Protein AF-A0AAD5U8E4-F1 (afdb_monomer_lite)

Secondary structure (DSSP, 8-state):
-----HHHHHHHHHHHHHHHHHHHHHHHHHT----HHHH-SHHHHHHHHHHHHHHHHHHHHHHHHHHHHHHHHHHHHHHTTT-----------SGGGGT-S-HHHHHHHHHHHHHHHHH-HHHHHHHHHHHHHHHHHHHHHHHHHHHH-TT---SGGGTTTS-TTSHHHHHIIIIII--S-EEEEEEE-TT--EEE---SSTHHHHS-SS-GGGS-GGGPPPPPPPHHHHHH-S-GGG-TTTTSPPBHHHHHHH-TTS-EEEEE-SS-HHHHHHHT----

Radius of gyration: 25.22 Å; chains: 1; bounding box: 65×41×65 Å

Foldseek 3Di:
DDDDDPVNVVVVVVVVVVVLVCVQVVCVVPVDPPPCVVLDDPLQVQLVVLQVQLVCQLVVVVVQLVVVQVVVQVVVCVVVVNDHDDRDDDQGDDDCSVPAVCSNLVSVLSNLVSVCSNRPDSSVVVSVVSCVPSVVVSVVSLVCQVVVDVPHPPPQQQVLQAPGQAPVSVCCSCPPVVDQEHEFEWDAACQGFIWTDDDQACCPFQVDGHGRPVHDQVGDGWGDDDPSNVVVDVPPPVDPCSGHTDTPVVVCVVCVPGHYDYHYDDDDPSNCVVVVPDDD

InterPro domains:
  IPR001104 3-oxo-5-alpha-steroid 4-dehydrogenase, C-terminal [PF02544] (7-156)
  IPR017946 PLC-like phosphodiesterase, TIM beta/alpha-barrel domain superfamily [G3DSA:3.20.20.190] (154-276)
  IPR017946 PLC-like phosphodiesterase, TIM beta/alpha-barrel domain superfamily [SSF51695] (156-265)
  IPR030395 Glycerophosphodiester phosphodiesterase domain [PF03009] (159-269)
  IPR030395 Glycerophosphodiester phosphodiesterase domain [PS51704] (140-280)
  IPR052271 Glycerophosphoryl Diester Phosphodiesterase-Related [PTHR42758] (129-272)

pLDDT: mean 84.11, std 13.31, range [29.83, 98.56]

Sequence (280 aa):
MAKLSVLEVILTASTFNALNAFSHGYYFATMFDGNVEKNFGLRTWFGIFLFLAGFSINLLHDYSLMYQRRKYEDIMKKKKGGKDVEKVYIIPKNYLFEYITCPNYFGEIIEWLGWAILIGEPGLSFFLFSVANLLPRAIRTHNWYKEKFDDYPVNRCGSLERIENTLTAFKYSADTLKVHLLELDVQLTKDNQVVIFHDRNLLRLCGVNKTISDFNFEDLPRLLIPEKLKKTVSDFSEDPDHNRIPLLEELFKLYPLYPMQIDVKLGQEELVLQTGIYED

Structure (mmCIF, N/CA/C/O backbone):
data_AF-A0AAD5U8E4-F1
#
_entry.id   AF-A0AAD5U8E4-F1
#
loop_
_atom_site.group_PDB
_atom_site.id
_atom_site.type_symbol
_atom_site.label_atom_id
_atom_site.label_alt_id
_atom_site.label_comp_id
_atom_site.label_asym_id
_atom_site.label_entity_id
_atom_site.label_seq_id
_atom_site.pdbx_PDB_ins_code
_atom_site.Cartn_x
_atom_site.Cartn_y
_atom_site.Cartn_z
_atom_site.occupancy
_atom_site.B_iso_or_equiv
_atom_site.auth_seq_id
_atom_site.auth_comp_id
_atom_site.auth_asym_id
_atom_site.auth_atom_id
_atom_site.pdbx_PDB_model_num
ATOM 1 N N . MET A 1 1 ? 14.532 -24.545 5.716 1.00 42.69 1 MET A N 1
ATOM 2 C CA . MET A 1 1 ? 15.418 -23.667 4.916 1.00 42.69 1 MET A CA 1
ATOM 3 C C . MET A 1 1 ? 16.529 -23.174 5.831 1.00 42.69 1 MET A C 1
ATOM 5 O O . MET A 1 1 ? 16.207 -22.682 6.907 1.00 42.69 1 MET A O 1
ATOM 9 N N . ALA A 1 2 ? 17.800 -23.367 5.471 1.00 49.81 2 ALA A N 1
ATOM 10 C CA . ALA A 1 2 ? 18.919 -22.854 6.262 1.00 49.81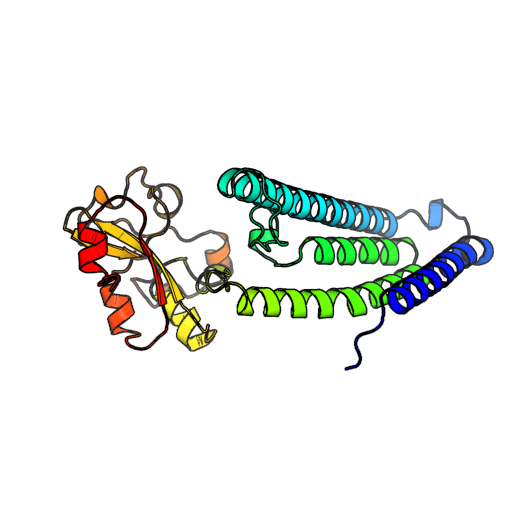 2 ALA A CA 1
ATOM 11 C C . ALA A 1 2 ? 18.861 -21.317 6.307 1.00 49.81 2 ALA A C 1
ATOM 13 O O . ALA A 1 2 ? 18.606 -20.682 5.283 1.00 49.81 2 ALA A O 1
ATOM 14 N N . LYS A 1 3 ? 19.046 -20.716 7.487 1.00 66.69 3 LYS A N 1
ATOM 15 C CA . LYS A 1 3 ? 19.190 -19.260 7.600 1.00 66.69 3 LYS A CA 1
ATOM 16 C C . LYS A 1 3 ? 20.564 -18.888 7.047 1.00 66.69 3 LYS A C 1
ATOM 18 O O . LYS A 1 3 ? 21.564 -19.287 7.633 1.00 66.69 3 LYS A O 1
ATOM 23 N N . LEU A 1 4 ? 20.590 -18.140 5.944 1.00 77.44 4 LEU A N 1
ATOM 24 C CA . LEU A 1 4 ? 21.813 -17.506 5.453 1.00 77.44 4 LEU A CA 1
ATOM 25 C C . LEU A 1 4 ? 22.367 -16.581 6.543 1.00 77.44 4 LEU A C 1
ATOM 27 O O . LEU A 1 4 ? 21.623 -15.837 7.191 1.00 77.44 4 LEU A O 1
ATOM 31 N N . SER A 1 5 ? 23.674 -16.639 6.745 1.00 90.75 5 SER A N 1
ATOM 32 C CA . SER A 1 5 ? 24.415 -15.706 7.579 1.00 90.75 5 SER A CA 1
ATOM 33 C C . SER A 1 5 ? 24.369 -14.293 6.988 1.00 90.75 5 SER A C 1
ATOM 35 O O . SER A 1 5 ? 24.210 -14.092 5.783 1.00 90.75 5 SER A O 1
ATOM 37 N N . VAL A 1 6 ? 24.553 -13.283 7.843 1.00 91.25 6 VAL A N 1
ATOM 38 C CA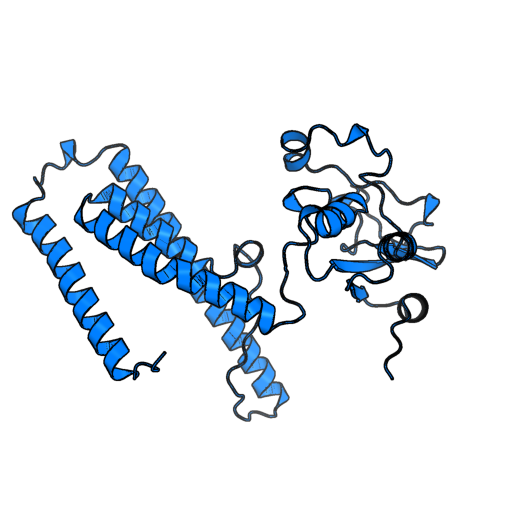 . VAL A 1 6 ? 24.619 -11.873 7.416 1.00 91.25 6 VAL A CA 1
ATOM 39 C C . VAL A 1 6 ? 25.709 -11.664 6.359 1.00 91.25 6 VAL A C 1
ATOM 41 O O . VAL A 1 6 ? 25.507 -10.913 5.410 1.00 91.25 6 VAL A O 1
ATOM 44 N N . LEU A 1 7 ? 26.839 -12.364 6.491 1.00 92.00 7 LEU A N 1
ATOM 45 C CA . LEU A 1 7 ? 27.946 -12.281 5.544 1.00 92.00 7 LEU A CA 1
ATOM 46 C C . LEU A 1 7 ? 27.555 -12.803 4.156 1.00 92.00 7 LEU A C 1
ATOM 48 O O . LEU A 1 7 ? 27.857 -12.154 3.159 1.00 92.00 7 LEU A O 1
ATOM 52 N N . GLU A 1 8 ? 26.848 -13.931 4.081 1.00 91.94 8 GLU A N 1
ATOM 53 C CA . GLU A 1 8 ? 26.371 -14.479 2.805 1.00 91.94 8 GLU A CA 1
ATOM 54 C C . GLU A 1 8 ? 25.389 -13.525 2.117 1.00 91.94 8 GLU A C 1
ATOM 56 O O . GLU A 1 8 ? 25.465 -13.330 0.903 1.00 91.94 8 GLU A O 1
ATOM 61 N N . VAL A 1 9 ? 24.510 -12.867 2.882 1.00 89.62 9 VAL A N 1
ATOM 62 C CA . VAL A 1 9 ? 23.595 -11.846 2.344 1.00 89.62 9 VAL A CA 1
ATOM 63 C C . VAL A 1 9 ? 24.370 -10.650 1.783 1.00 89.62 9 VAL A C 1
ATOM 65 O O . VAL A 1 9 ? 24.074 -10.188 0.684 1.00 89.62 9 VAL A O 1
ATOM 68 N N . ILE A 1 10 ? 25.387 -10.163 2.500 1.00 93.12 10 ILE A N 1
ATOM 69 C CA . ILE A 1 10 ? 26.220 -9.041 2.038 1.00 93.12 10 ILE A CA 1
ATOM 70 C C . ILE A 1 10 ? 26.983 -9.412 0.764 1.00 93.12 10 ILE A C 1
ATOM 72 O O . ILE A 1 10 ? 26.991 -8.632 -0.190 1.00 93.12 10 ILE A O 1
ATOM 76 N N . LEU A 1 11 ? 27.613 -10.590 0.733 1.00 95.25 11 LEU A N 1
ATOM 77 C CA . LEU A 1 11 ? 28.390 -11.047 -0.419 1.00 95.25 11 LEU A CA 1
ATOM 78 C C . LEU A 1 11 ? 27.501 -11.207 -1.651 1.00 95.25 11 LEU A C 1
ATOM 80 O O . LEU A 1 11 ? 27.804 -10.637 -2.695 1.00 95.25 11 LEU A O 1
ATOM 84 N N . THR A 1 12 ? 26.372 -11.903 -1.519 1.00 93.06 12 THR A N 1
ATOM 85 C CA . THR A 1 12 ? 25.437 -12.110 -2.635 1.00 93.06 12 THR A CA 1
ATOM 86 C C . THR A 1 12 ? 24.871 -10.793 -3.168 1.00 93.06 12 THR A C 1
ATOM 88 O O . THR A 1 12 ? 24.871 -10.589 -4.381 1.00 93.06 12 THR A O 1
ATOM 91 N N . ALA A 1 13 ? 24.473 -9.863 -2.292 1.00 90.88 13 ALA A N 1
ATOM 92 C CA . ALA A 1 13 ? 24.008 -8.537 -2.703 1.00 90.88 13 ALA A CA 1
ATOM 93 C C . ALA A 1 13 ? 25.110 -7.716 -3.396 1.00 90.88 13 ALA A C 1
ATOM 95 O O . ALA A 1 13 ? 24.854 -7.063 -4.407 1.00 90.88 13 ALA A O 1
ATOM 96 N N . SER A 1 14 ? 26.345 -7.766 -2.889 1.00 95.31 14 SER A N 1
ATOM 97 C CA . SER A 1 14 ? 27.479 -7.035 -3.472 1.00 95.31 14 SER A CA 1
ATOM 98 C C . SER A 1 14 ? 27.844 -7.576 -4.853 1.00 95.31 14 SER A C 1
ATOM 100 O O . SER A 1 14 ? 28.020 -6.802 -5.792 1.00 95.31 14 SER A O 1
ATOM 102 N N . THR A 1 15 ? 27.896 -8.903 -5.004 1.00 95.69 15 THR A N 1
ATOM 103 C CA . THR A 1 15 ? 28.132 -9.560 -6.295 1.00 95.69 15 THR A CA 1
ATOM 104 C C . THR A 1 15 ? 27.021 -9.239 -7.286 1.00 95.69 15 THR A C 1
ATOM 106 O O . THR A 1 15 ? 27.314 -8.870 -8.422 1.00 95.69 15 THR A O 1
ATOM 109 N N . PHE A 1 16 ? 25.756 -9.323 -6.860 1.00 94.38 16 PHE A N 1
ATOM 110 C CA . PHE A 1 16 ? 24.619 -8.959 -7.701 1.00 94.38 16 PHE A CA 1
ATOM 111 C C . PHE A 1 16 ? 24.733 -7.513 -8.202 1.00 94.38 16 PHE A C 1
ATOM 113 O O . PHE A 1 16 ? 24.655 -7.277 -9.406 1.00 94.38 16 PHE A O 1
ATOM 120 N N . ASN A 1 17 ? 24.990 -6.557 -7.305 1.00 94.88 17 ASN A N 1
ATOM 121 C CA . ASN A 1 17 ? 25.120 -5.147 -7.671 1.00 94.88 17 ASN A CA 1
ATOM 122 C C . ASN A 1 17 ? 26.296 -4.893 -8.618 1.00 94.88 17 ASN A C 1
ATOM 124 O O . ASN A 1 17 ? 26.144 -4.133 -9.570 1.00 94.88 17 ASN A O 1
ATOM 128 N N . ALA A 1 18 ? 27.442 -5.546 -8.405 1.00 96.69 18 ALA A N 1
ATOM 129 C CA . ALA A 1 18 ? 28.595 -5.419 -9.293 1.00 96.69 18 ALA A CA 1
ATOM 130 C C . ALA A 1 18 ? 28.282 -5.918 -10.713 1.00 96.69 18 ALA A C 1
ATOM 132 O O . ALA A 1 18 ? 28.580 -5.227 -11.687 1.00 96.69 18 ALA A O 1
ATOM 133 N N . LEU A 1 19 ? 27.633 -7.081 -10.836 1.00 95.31 19 LEU A N 1
ATOM 134 C CA . LEU A 1 19 ? 27.230 -7.641 -12.129 1.00 95.31 19 LEU A CA 1
ATOM 135 C C . LEU A 1 19 ? 26.151 -6.792 -12.808 1.00 95.31 19 LEU A C 1
ATOM 137 O O . LEU A 1 19 ? 26.250 -6.515 -14.003 1.00 95.31 19 LEU A O 1
ATOM 141 N N . ASN A 1 20 ? 25.150 -6.339 -12.051 1.00 94.38 20 ASN A N 1
ATOM 142 C CA . ASN A 1 20 ? 24.077 -5.496 -12.569 1.00 94.38 20 ASN A CA 1
ATOM 143 C C . ASN A 1 20 ? 24.624 -4.149 -13.067 1.00 94.38 20 ASN A C 1
ATOM 145 O O . ASN A 1 20 ? 24.333 -3.741 -14.192 1.00 94.38 20 ASN A O 1
ATOM 149 N N . ALA A 1 21 ? 25.474 -3.490 -12.275 1.00 94.62 21 ALA A N 1
ATOM 150 C CA . ALA A 1 21 ? 26.116 -2.235 -12.654 1.00 94.62 21 ALA A CA 1
ATOM 151 C C . ALA A 1 21 ? 27.033 -2.408 -13.872 1.00 94.62 21 ALA A C 1
ATOM 153 O O . ALA A 1 21 ? 26.984 -1.590 -14.790 1.00 94.62 21 ALA A O 1
ATOM 154 N N . PHE A 1 22 ? 27.817 -3.491 -13.921 1.00 94.88 22 PHE A N 1
ATOM 155 C CA . PHE A 1 22 ? 28.641 -3.813 -15.085 1.00 94.88 22 PHE A CA 1
ATOM 156 C C . PHE A 1 22 ? 27.788 -4.016 -16.341 1.00 94.88 22 PHE A C 1
ATOM 158 O O . PHE A 1 22 ? 28.101 -3.438 -17.375 1.00 94.88 22 PHE A O 1
ATOM 165 N N . SER A 1 23 ? 26.684 -4.766 -16.254 1.00 92.94 23 SER A N 1
ATOM 166 C CA . SER A 1 23 ? 25.774 -4.986 -17.387 1.00 92.94 23 SER A CA 1
ATOM 167 C C . SER A 1 23 ? 25.207 -3.674 -17.932 1.00 92.94 23 SER A C 1
ATOM 169 O O . SER A 1 23 ? 25.158 -3.481 -19.147 1.00 92.94 23 SER A O 1
ATOM 171 N N . HIS A 1 24 ? 24.794 -2.763 -17.048 1.00 92.75 24 HIS A N 1
ATOM 172 C CA . HIS A 1 24 ? 24.286 -1.451 -17.445 1.00 92.75 24 HIS A CA 1
ATOM 173 C C . HIS A 1 24 ? 25.390 -0.584 -18.056 1.00 92.75 24 HIS A C 1
ATOM 175 O O . HIS A 1 24 ? 25.214 -0.039 -19.144 1.00 92.75 24 HIS A O 1
ATOM 181 N N . GLY A 1 25 ? 26.546 -0.490 -17.395 1.00 92.56 25 GLY A N 1
ATOM 182 C CA . GLY A 1 25 ? 27.684 0.289 -17.881 1.00 92.56 25 GLY A CA 1
ATOM 183 C C . GLY A 1 25 ? 28.203 -0.209 -19.230 1.00 92.56 25 GLY A C 1
ATOM 184 O O . GLY A 1 25 ? 28.431 0.591 -20.133 1.00 92.56 25 GLY A O 1
ATOM 185 N N . TYR A 1 26 ? 28.318 -1.527 -19.399 1.00 93.00 26 TYR A N 1
ATOM 186 C CA . TYR A 1 26 ? 28.723 -2.151 -20.656 1.00 93.00 26 TYR A CA 1
ATOM 187 C C . TYR A 1 26 ? 27.741 -1.835 -21.787 1.00 93.00 26 TYR A C 1
ATOM 189 O O . TYR A 1 26 ? 28.170 -1.449 -22.875 1.00 93.00 26 TYR A O 1
ATOM 197 N N . TYR A 1 27 ? 26.433 -1.933 -21.525 1.00 90.75 27 TYR A N 1
ATOM 198 C CA . TYR A 1 27 ? 25.406 -1.580 -22.505 1.00 90.75 27 TYR A CA 1
ATOM 199 C C . TYR A 1 27 ? 25.532 -0.123 -22.962 1.00 90.75 27 TYR A C 1
ATOM 201 O O . TYR A 1 27 ? 25.591 0.134 -24.163 1.00 90.75 27 TYR A O 1
ATOM 209 N N . PHE A 1 28 ? 25.655 0.825 -22.028 1.00 88.25 28 PHE A N 1
ATOM 210 C CA . PHE A 1 28 ? 25.829 2.237 -22.382 1.00 88.25 28 PHE A CA 1
ATOM 211 C C . PHE A 1 28 ? 27.135 2.520 -23.124 1.00 88.25 28 PHE A C 1
ATOM 213 O O . PHE A 1 28 ? 27.159 3.383 -23.994 1.00 88.25 28 PHE A O 1
ATOM 220 N N . ALA A 1 29 ? 28.210 1.804 -22.799 1.00 90.12 29 ALA A N 1
ATOM 221 C CA . ALA A 1 29 ? 29.513 2.019 -23.418 1.00 90.12 29 ALA A CA 1
ATOM 222 C C . ALA A 1 29 ? 29.630 1.427 -24.832 1.00 90.12 29 ALA A C 1
ATOM 224 O O . ALA A 1 29 ? 30.439 1.914 -25.618 1.00 90.12 29 ALA A O 1
ATOM 225 N N . THR A 1 30 ? 28.883 0.362 -25.147 1.00 88.31 30 THR A N 1
ATOM 226 C CA . THR A 1 30 ? 29.117 -0.436 -26.369 1.00 88.31 30 THR A CA 1
ATOM 227 C C . THR A 1 30 ? 27.901 -0.607 -27.273 1.00 88.31 30 THR A C 1
ATOM 229 O O . THR A 1 30 ? 28.068 -0.709 -28.485 1.00 88.31 30 THR A O 1
ATOM 232 N N . MET A 1 31 ? 26.692 -0.645 -26.709 1.00 83.38 31 MET A N 1
ATOM 233 C CA . MET A 1 31 ? 25.460 -0.985 -27.433 1.00 83.38 31 MET A CA 1
ATOM 234 C C . MET A 1 31 ? 24.523 0.211 -27.617 1.00 83.38 31 MET A C 1
ATOM 236 O O . MET A 1 31 ? 23.661 0.188 -28.494 1.00 83.38 31 MET A O 1
ATOM 240 N N . PHE A 1 32 ? 24.659 1.250 -26.793 1.00 81.25 32 PHE A N 1
ATOM 241 C CA . PHE A 1 32 ? 23.841 2.452 -26.899 1.00 81.25 32 PHE A CA 1
ATOM 242 C C . PHE A 1 32 ? 24.323 3.326 -28.066 1.00 81.25 32 PHE A C 1
ATOM 244 O O . PHE A 1 32 ? 25.458 3.795 -28.062 1.00 81.25 32 PHE A O 1
ATOM 251 N N . ASP A 1 33 ? 23.459 3.570 -29.060 1.00 77.38 33 ASP A N 1
ATOM 252 C CA . ASP A 1 33 ? 23.841 4.242 -30.317 1.00 77.38 33 ASP A CA 1
ATOM 253 C C . ASP A 1 33 ? 24.127 5.754 -30.174 1.00 77.38 33 ASP A C 1
ATOM 255 O O . ASP A 1 33 ? 24.508 6.406 -31.146 1.00 77.38 33 ASP A O 1
ATOM 259 N N . GLY A 1 34 ? 23.947 6.320 -28.973 1.00 70.00 34 GLY A N 1
ATOM 260 C CA . GLY A 1 34 ? 24.232 7.722 -28.654 1.00 70.00 34 GLY A CA 1
ATOM 261 C C . GLY A 1 34 ? 23.331 8.739 -29.362 1.00 70.00 34 GLY A C 1
ATOM 262 O O . GLY A 1 34 ? 23.477 9.941 -29.136 1.00 70.00 34 GLY A O 1
ATOM 263 N N . ASN A 1 35 ? 22.390 8.299 -30.202 1.00 73.38 35 ASN A N 1
ATOM 264 C CA . ASN A 1 35 ? 21.574 9.180 -31.023 1.00 73.38 35 ASN A CA 1
ATOM 265 C C . ASN A 1 35 ? 20.394 9.729 -30.212 1.00 73.38 35 ASN A C 1
ATOM 267 O O . ASN A 1 35 ? 19.327 9.121 -30.110 1.00 73.38 35 ASN A O 1
ATOM 271 N N . VAL A 1 36 ? 20.610 10.888 -29.594 1.00 65.88 36 VAL A N 1
ATOM 272 C CA . VAL A 1 36 ? 19.658 11.523 -28.672 1.00 65.88 36 VAL A CA 1
ATOM 273 C C . VAL A 1 36 ? 18.311 11.799 -29.345 1.00 65.88 36 VAL A C 1
ATOM 275 O O . VAL A 1 36 ? 17.281 11.497 -28.755 1.00 65.88 36 VAL A O 1
ATOM 278 N N . GLU A 1 37 ? 18.283 12.282 -30.588 1.00 67.69 37 GLU A N 1
ATOM 279 C CA . GLU A 1 37 ? 17.025 12.615 -31.280 1.00 67.69 37 GLU A CA 1
ATOM 280 C C . GLU A 1 37 ? 16.165 11.383 -31.585 1.00 67.69 37 GLU A C 1
ATOM 282 O O . GLU A 1 37 ? 14.940 11.440 -31.516 1.00 67.69 37 GLU A O 1
ATOM 287 N N . LYS A 1 38 ? 16.800 10.242 -31.874 1.00 67.38 38 LYS A N 1
ATOM 288 C CA . LYS A 1 38 ? 16.102 8.973 -32.121 1.00 67.38 38 LYS A CA 1
ATOM 289 C C . LYS A 1 38 ? 15.651 8.290 -30.826 1.00 67.38 38 LYS A C 1
ATOM 291 O O . LYS A 1 38 ? 14.624 7.613 -30.811 1.00 67.38 38 LYS A O 1
ATOM 296 N N . ASN A 1 39 ? 16.414 8.464 -29.746 1.00 65.00 39 ASN A N 1
ATOM 297 C CA . ASN A 1 39 ? 16.191 7.793 -28.464 1.00 65.00 39 ASN A CA 1
ATOM 298 C C . ASN A 1 39 ? 15.353 8.607 -27.467 1.00 65.00 39 ASN A C 1
ATOM 300 O O . ASN A 1 39 ? 14.921 8.048 -26.460 1.00 65.00 39 ASN A O 1
ATOM 304 N N . PHE A 1 40 ? 15.104 9.898 -27.715 1.00 73.31 40 PHE A N 1
ATOM 305 C CA . PHE A 1 40 ? 14.241 10.749 -26.890 1.00 73.31 40 PHE A CA 1
ATOM 306 C C . PHE A 1 40 ? 12.872 10.943 -27.548 1.00 73.31 40 PHE A C 1
ATOM 308 O O . PHE A 1 40 ? 12.651 11.859 -28.333 1.00 73.31 40 PHE A O 1
ATOM 315 N N . GLY A 1 41 ? 11.929 10.071 -27.186 1.00 83.12 41 GLY A N 1
ATOM 316 C CA . GLY A 1 41 ? 10.535 10.131 -27.630 1.00 83.12 41 GLY A CA 1
ATOM 317 C C . GLY A 1 41 ? 9.548 9.973 -26.473 1.00 83.12 41 GLY A C 1
ATOM 318 O O . GLY A 1 41 ? 9.912 10.052 -25.299 1.00 83.12 41 GLY A O 1
ATOM 319 N N . LEU A 1 42 ? 8.280 9.697 -26.793 1.00 87.31 42 LEU A N 1
ATOM 320 C CA . LEU A 1 42 ? 7.232 9.458 -25.787 1.00 87.31 42 LEU A CA 1
ATOM 321 C C . LEU A 1 42 ? 7.603 8.338 -24.802 1.00 87.31 42 LEU A C 1
ATOM 323 O O . LEU A 1 42 ? 7.335 8.455 -23.609 1.00 87.31 42 LEU A O 1
ATOM 327 N N . ARG A 1 43 ? 8.274 7.285 -25.287 1.00 89.31 43 ARG A N 1
ATOM 328 C CA . ARG A 1 43 ? 8.793 6.179 -24.467 1.00 89.31 43 ARG A CA 1
ATOM 329 C C . ARG A 1 43 ? 9.722 6.677 -23.357 1.00 89.31 43 ARG A C 1
ATOM 331 O O . ARG A 1 43 ? 9.597 6.248 -22.217 1.00 89.31 43 ARG A O 1
ATOM 338 N N . THR A 1 44 ? 10.627 7.592 -23.685 1.00 88.88 44 THR A N 1
ATOM 339 C CA . THR A 1 44 ? 11.645 8.143 -22.781 1.00 88.88 44 THR A CA 1
ATOM 340 C C . THR A 1 44 ? 10.996 8.967 -21.682 1.00 88.88 44 THR A C 1
ATOM 342 O O . THR A 1 44 ? 11.250 8.734 -20.505 1.00 88.88 44 THR A O 1
ATOM 345 N N . TRP A 1 45 ? 10.090 9.874 -22.054 1.00 91.62 45 TRP A N 1
ATOM 346 C CA . TRP A 1 45 ? 9.351 10.689 -21.090 1.00 91.62 45 TRP A CA 1
ATOM 347 C C . TRP A 1 45 ? 8.447 9.853 -20.189 1.00 91.62 45 TRP A C 1
ATOM 349 O O . TRP A 1 45 ? 8.383 10.105 -18.989 1.00 91.62 45 TRP A O 1
ATOM 359 N N . PHE A 1 46 ? 7.799 8.825 -20.739 1.00 94.56 46 PHE A N 1
ATOM 360 C CA . PHE A 1 46 ? 7.002 7.892 -19.950 1.00 94.56 46 PHE A CA 1
ATOM 361 C C . PHE A 1 46 ? 7.865 7.069 -18.982 1.00 94.56 46 PHE A C 1
ATOM 363 O O . PHE A 1 46 ? 7.510 6.933 -17.813 1.00 94.56 46 PHE A O 1
ATOM 370 N N . GLY A 1 47 ? 9.028 6.585 -19.432 1.00 96.00 47 GLY A N 1
ATOM 371 C CA . GLY A 1 47 ? 10.000 5.889 -18.587 1.00 96.00 47 GLY A CA 1
ATOM 372 C C . GLY A 1 47 ? 10.522 6.768 -17.447 1.00 96.00 47 GLY A C 1
ATOM 373 O O . GLY A 1 47 ? 10.496 6.343 -16.296 1.00 96.00 47 GLY A O 1
ATOM 374 N N . ILE A 1 48 ? 10.909 8.017 -17.740 1.00 95.94 48 ILE A N 1
ATOM 375 C CA . ILE A 1 48 ? 11.333 9.006 -16.731 1.00 95.94 48 ILE A CA 1
ATOM 376 C C . ILE A 1 48 ? 10.204 9.286 -15.737 1.00 95.94 48 ILE A C 1
ATOM 378 O O . ILE A 1 48 ? 10.441 9.304 -14.531 1.00 95.94 48 ILE A O 1
ATOM 382 N N . PHE A 1 49 ? 8.977 9.483 -16.223 1.00 97.38 49 PHE A N 1
ATOM 383 C CA . PHE A 1 49 ? 7.818 9.716 -15.366 1.00 97.38 49 PHE A CA 1
ATOM 384 C C . PHE A 1 49 ? 7.588 8.552 -14.395 1.00 97.38 49 PHE A C 1
ATOM 386 O O . PHE A 1 49 ? 7.476 8.783 -13.193 1.00 97.38 49 PHE A O 1
ATOM 393 N N . LEU A 1 50 ? 7.563 7.312 -14.894 1.00 98.31 50 LEU A N 1
ATOM 394 C CA . LEU A 1 50 ? 7.398 6.126 -14.051 1.00 98.31 50 LEU A CA 1
ATOM 395 C C . LEU A 1 50 ? 8.558 5.955 -13.070 1.00 98.31 50 LEU A C 1
ATOM 397 O O . LEU A 1 50 ? 8.312 5.666 -11.902 1.00 98.31 50 LEU A O 1
ATOM 401 N N . PHE A 1 51 ? 9.795 6.191 -13.519 1.00 98.44 51 PHE A N 1
ATOM 402 C CA . PHE A 1 51 ? 10.976 6.130 -12.663 1.00 98.44 51 PHE A CA 1
ATOM 403 C C . PHE A 1 51 ? 10.847 7.105 -11.488 1.00 98.44 51 PHE A C 1
ATOM 405 O O . PHE A 1 51 ? 10.909 6.700 -10.331 1.00 98.44 51 PHE A O 1
ATOM 412 N N . LEU A 1 52 ? 10.581 8.384 -11.773 1.00 98.56 52 LEU A N 1
ATOM 413 C CA . LEU A 1 52 ? 10.453 9.424 -10.750 1.00 98.56 52 LEU A CA 1
ATOM 414 C C . LEU A 1 52 ? 9.238 9.209 -9.841 1.00 98.56 52 LEU A C 1
ATOM 416 O O . LEU A 1 52 ? 9.332 9.450 -8.637 1.00 98.56 52 LEU A O 1
ATOM 420 N N . ALA A 1 53 ? 8.108 8.751 -10.385 1.00 98.44 53 ALA A N 1
ATOM 421 C CA . ALA A 1 53 ? 6.926 8.425 -9.593 1.00 98.44 53 ALA A CA 1
ATOM 422 C C . ALA A 1 53 ? 7.200 7.252 -8.638 1.00 98.44 53 ALA A C 1
ATOM 424 O O . ALA A 1 53 ? 6.912 7.355 -7.445 1.00 98.44 53 ALA A O 1
ATOM 425 N N . GLY A 1 54 ? 7.804 6.171 -9.142 1.00 98.50 54 GLY A N 1
ATOM 426 C CA . GLY A 1 54 ? 8.195 5.005 -8.353 1.00 98.50 54 GLY A CA 1
ATOM 427 C C . GLY A 1 54 ? 9.205 5.353 -7.263 1.00 98.50 54 GLY A C 1
ATOM 428 O O . GLY A 1 54 ? 8.955 5.065 -6.093 1.00 98.50 54 GLY A O 1
ATOM 429 N N . PHE A 1 55 ? 10.263 6.085 -7.621 1.00 98.38 55 PHE A N 1
ATOM 430 C CA . PHE A 1 55 ? 11.285 6.569 -6.691 1.00 98.38 55 PHE A CA 1
ATOM 431 C C . PHE A 1 55 ? 10.689 7.460 -5.594 1.00 98.38 55 PHE A C 1
ATOM 433 O O . PHE A 1 55 ? 10.984 7.291 -4.412 1.00 98.38 55 PHE A O 1
ATOM 440 N N . SER A 1 56 ? 9.782 8.375 -5.955 1.00 98.25 56 SER A N 1
ATOM 441 C CA . SER A 1 56 ? 9.096 9.234 -4.980 1.00 98.25 56 SER A CA 1
ATOM 442 C C . SER A 1 56 ? 8.238 8.421 -4.012 1.00 98.25 56 SER A C 1
ATOM 444 O O . SER A 1 56 ? 8.249 8.684 -2.810 1.00 98.25 56 SER A O 1
ATOM 446 N N . ILE A 1 57 ? 7.511 7.415 -4.515 1.00 98.00 57 ILE A N 1
ATOM 447 C CA . ILE A 1 57 ? 6.732 6.495 -3.680 1.00 98.00 57 ILE A CA 1
ATOM 448 C C . ILE A 1 57 ? 7.667 5.712 -2.753 1.00 98.00 57 ILE A C 1
ATOM 450 O O . ILE A 1 57 ? 7.395 5.650 -1.553 1.00 98.00 57 ILE A O 1
ATOM 454 N N . ASN A 1 58 ? 8.754 5.143 -3.276 1.00 98.25 58 ASN A N 1
ATOM 455 C CA . ASN A 1 58 ? 9.721 4.380 -2.494 1.00 98.25 58 ASN A CA 1
ATOM 456 C C . ASN A 1 58 ? 10.292 5.225 -1.343 1.00 98.25 58 ASN A C 1
ATOM 458 O O . ASN A 1 58 ? 10.110 4.877 -0.173 1.00 98.25 58 ASN A O 1
ATOM 462 N N . LEU A 1 59 ? 10.854 6.391 -1.674 1.00 97.44 59 LEU A N 1
ATOM 463 C CA . LEU A 1 59 ? 11.492 7.292 -0.718 1.00 97.44 59 LEU A CA 1
ATOM 464 C C . LEU A 1 59 ? 10.515 7.791 0.354 1.00 97.44 59 LEU A C 1
ATOM 466 O O . LEU A 1 59 ? 10.831 7.774 1.546 1.00 97.44 59 LEU A O 1
ATOM 470 N N . LEU A 1 60 ? 9.314 8.213 -0.058 1.00 97.44 60 LEU A N 1
ATOM 471 C CA . LEU A 1 60 ? 8.283 8.700 0.858 1.00 97.44 60 LEU A CA 1
ATOM 472 C C . LEU A 1 60 ? 7.896 7.629 1.882 1.00 97.44 60 LEU A C 1
ATOM 474 O O . LEU A 1 60 ? 7.763 7.926 3.072 1.00 97.44 60 LEU A O 1
ATOM 478 N N . HIS A 1 61 ? 7.706 6.387 1.435 1.00 95.81 61 HIS A N 1
ATOM 479 C CA . HIS A 1 61 ? 7.194 5.326 2.297 1.00 95.81 61 HIS A CA 1
ATOM 480 C C . HIS A 1 61 ? 8.277 4.684 3.165 1.00 95.81 61 HIS A C 1
ATOM 482 O O . HIS A 1 61 ? 7.973 4.330 4.306 1.00 95.81 61 HIS A O 1
ATOM 488 N N . ASP A 1 62 ? 9.529 4.613 2.707 1.00 96.06 62 ASP A N 1
ATOM 489 C CA . ASP A 1 62 ? 10.650 4.232 3.574 1.00 96.06 62 ASP A CA 1
ATOM 490 C C . ASP A 1 62 ? 10.881 5.281 4.667 1.00 96.06 62 ASP A C 1
ATOM 492 O O . ASP A 1 62 ? 10.961 4.935 5.852 1.00 96.06 62 ASP A O 1
ATOM 496 N N . TYR A 1 63 ? 10.882 6.571 4.307 1.00 96.06 63 TYR A N 1
ATOM 497 C CA . TYR A 1 63 ? 10.991 7.654 5.286 1.00 96.06 63 TYR A CA 1
ATOM 498 C C . TYR A 1 63 ? 9.832 7.628 6.290 1.00 96.06 63 TYR A C 1
ATOM 500 O O . TYR A 1 63 ? 10.055 7.681 7.502 1.00 96.06 63 TYR A O 1
ATOM 508 N N . SER A 1 64 ? 8.595 7.492 5.803 1.00 93.12 64 SER A N 1
ATOM 509 C CA . SER A 1 64 ? 7.396 7.411 6.642 1.00 93.12 64 SER A CA 1
ATOM 510 C C . SER A 1 64 ? 7.455 6.221 7.605 1.00 93.12 64 SER A C 1
ATOM 512 O O . SER A 1 64 ? 7.223 6.390 8.804 1.00 93.12 64 SER A O 1
ATOM 514 N N . LEU A 1 65 ? 7.836 5.031 7.126 1.00 91.75 65 LEU A N 1
ATOM 515 C CA . LEU A 1 65 ? 7.963 3.833 7.959 1.00 91.75 65 LEU A CA 1
ATOM 516 C C . LEU A 1 65 ? 9.017 4.012 9.056 1.00 91.75 65 LEU A C 1
ATOM 518 O O . LEU A 1 65 ? 8.771 3.686 10.221 1.00 91.75 65 LEU A O 1
ATOM 522 N N . MET A 1 66 ? 10.187 4.545 8.697 1.00 92.44 66 MET A N 1
ATOM 523 C CA . MET A 1 66 ? 11.266 4.826 9.645 1.00 92.44 66 MET A CA 1
ATOM 524 C C . MET A 1 66 ? 10.843 5.855 10.693 1.00 92.44 66 MET A C 1
ATOM 526 O O . MET A 1 66 ? 11.096 5.657 11.883 1.00 92.44 66 MET A O 1
ATOM 530 N N . TYR A 1 67 ? 10.186 6.934 10.264 1.00 91.69 67 TYR A N 1
ATOM 531 C CA . TYR A 1 67 ? 9.694 7.985 11.148 1.00 91.69 67 TYR A CA 1
ATOM 532 C C . TYR A 1 67 ? 8.675 7.441 12.154 1.00 91.69 67 TYR A C 1
ATOM 534 O O . TYR A 1 67 ? 8.822 7.657 13.358 1.00 91.69 67 TYR A O 1
ATOM 542 N N . GLN A 1 68 ? 7.674 6.693 11.679 1.00 87.69 68 GLN A N 1
ATOM 543 C CA . GLN A 1 68 ? 6.632 6.131 12.538 1.00 87.69 68 GLN A CA 1
ATOM 544 C C . GLN A 1 68 ? 7.217 5.148 13.565 1.00 87.69 68 GLN A C 1
ATOM 546 O O . GLN A 1 68 ? 6.869 5.226 14.744 1.00 87.69 68 GLN A O 1
ATOM 551 N N . ARG A 1 69 ? 8.160 4.285 13.154 1.00 87.50 69 ARG A N 1
ATOM 552 C CA . ARG A 1 69 ? 8.839 3.342 14.062 1.00 87.50 69 ARG A CA 1
ATOM 553 C C . ARG A 1 69 ? 9.647 4.056 15.141 1.00 87.50 69 ARG A C 1
ATOM 555 O O . ARG A 1 69 ? 9.439 3.780 16.317 1.00 87.50 69 ARG A O 1
ATOM 562 N N . ARG A 1 70 ? 10.498 5.019 14.764 1.00 89.06 70 ARG A N 1
ATOM 563 C CA . ARG A 1 70 ? 11.306 5.792 15.728 1.00 89.06 70 ARG A CA 1
ATOM 564 C C . ARG A 1 70 ? 10.433 6.543 16.725 1.00 89.06 70 ARG A C 1
ATOM 566 O O . ARG A 1 70 ? 10.664 6.468 17.925 1.00 89.06 70 ARG A O 1
ATOM 573 N N . LYS A 1 71 ? 9.383 7.210 16.236 1.00 86.56 71 LYS A N 1
ATOM 574 C CA . LYS A 1 71 ? 8.435 7.930 17.094 1.00 86.56 71 LYS A CA 1
ATOM 575 C C . LYS A 1 71 ? 7.787 6.997 18.120 1.00 86.56 71 LYS A C 1
ATOM 577 O O . LYS A 1 71 ? 7.639 7.377 19.278 1.00 86.56 71 LYS A O 1
ATOM 582 N N . TYR A 1 72 ? 7.401 5.790 17.707 1.00 82.31 72 TYR A N 1
ATOM 583 C CA . TYR A 1 72 ? 6.808 4.804 18.608 1.00 82.31 72 TYR A CA 1
ATOM 584 C C . TYR A 1 72 ? 7.821 4.264 19.629 1.00 82.31 72 TYR A C 1
ATOM 586 O O . TYR A 1 72 ? 7.512 4.187 20.820 1.00 82.31 72 TYR A O 1
ATOM 594 N N . GLU A 1 73 ? 9.045 3.955 19.192 1.00 85.19 73 GLU A N 1
ATOM 595 C CA . GLU A 1 73 ? 10.148 3.549 20.074 1.00 85.19 73 GLU A CA 1
ATOM 596 C C . GLU A 1 73 ? 10.445 4.622 21.134 1.00 85.19 73 GLU A C 1
ATOM 598 O O . GLU A 1 73 ? 10.533 4.297 22.317 1.00 85.19 73 GLU A O 1
ATOM 603 N N . ASP A 1 74 ? 10.505 5.901 20.753 1.00 85.56 74 ASP A N 1
ATOM 604 C CA . ASP A 1 74 ? 10.738 7.019 21.678 1.00 85.56 74 ASP A CA 1
ATOM 605 C C . ASP A 1 74 ? 9.628 7.151 22.732 1.00 85.56 74 ASP A C 1
ATOM 607 O O . ASP A 1 74 ? 9.901 7.387 23.914 1.00 85.56 74 ASP A O 1
ATOM 611 N N . ILE A 1 75 ? 8.364 6.974 22.329 1.00 82.94 75 ILE A N 1
ATOM 612 C CA . ILE A 1 75 ? 7.217 6.969 23.252 1.00 82.94 75 ILE A CA 1
ATOM 613 C C . ILE A 1 75 ? 7.348 5.813 24.252 1.00 82.94 75 ILE A C 1
ATOM 615 O O . ILE A 1 75 ? 7.137 6.004 25.453 1.00 82.94 75 ILE A O 1
ATOM 619 N N . MET A 1 76 ? 7.734 4.628 23.781 1.00 77.69 76 MET A N 1
ATOM 620 C CA . MET A 1 76 ? 7.908 3.450 24.630 1.00 77.69 76 MET A CA 1
ATOM 621 C C . MET A 1 76 ? 9.102 3.579 25.583 1.00 77.69 76 MET A C 1
ATOM 623 O O . MET A 1 76 ? 8.973 3.240 26.762 1.00 77.69 76 MET A O 1
ATOM 627 N N . LYS A 1 77 ? 10.231 4.138 25.125 1.00 85.88 77 LYS A N 1
ATOM 628 C CA . LYS A 1 77 ? 11.385 4.446 25.988 1.00 85.88 77 LYS A CA 1
ATOM 629 C C . LYS A 1 77 ? 10.999 5.409 27.105 1.00 85.88 77 LYS A C 1
ATOM 631 O O . LYS A 1 77 ? 11.332 5.164 28.263 1.00 85.88 77 LYS A O 1
ATOM 636 N N . LYS A 1 78 ? 10.238 6.465 26.790 1.00 83.69 78 LYS A N 1
ATOM 637 C CA . LYS A 1 78 ? 9.722 7.407 27.799 1.00 83.69 78 LYS A CA 1
ATOM 638 C C . LYS A 1 78 ? 8.817 6.712 28.819 1.00 83.69 78 LYS A C 1
ATOM 640 O O . LYS A 1 78 ? 9.003 6.916 30.015 1.00 83.69 78 LYS A O 1
ATOM 645 N N . LYS A 1 79 ? 7.903 5.838 28.376 1.00 80.31 79 LYS A N 1
ATOM 646 C CA . LYS A 1 79 ? 7.036 5.052 29.277 1.00 80.31 79 LYS A CA 1
ATOM 647 C C . LYS A 1 79 ? 7.816 4.090 30.182 1.00 80.31 79 LYS A C 1
ATOM 649 O O . LYS A 1 79 ? 7.425 3.899 31.327 1.00 80.31 79 LYS A O 1
ATOM 654 N N . LYS A 1 80 ? 8.930 3.517 29.711 1.00 82.31 80 LYS A N 1
ATOM 655 C CA . LYS A 1 80 ? 9.816 2.640 30.506 1.00 82.31 80 LYS A CA 1
ATOM 656 C C . LYS A 1 80 ? 10.907 3.387 31.293 1.00 82.31 80 LYS A C 1
ATOM 658 O O . LYS A 1 80 ? 11.892 2.771 31.702 1.00 82.31 80 LYS A O 1
ATOM 663 N N . GLY A 1 81 ? 10.765 4.697 31.507 1.00 83.69 81 GLY A N 1
ATOM 664 C CA . GLY A 1 81 ? 11.710 5.478 32.313 1.00 83.69 81 GLY A CA 1
ATOM 665 C C . GLY A 1 81 ? 13.109 5.592 31.696 1.00 83.69 81 GLY A C 1
ATOM 666 O O . GLY A 1 81 ? 14.098 5.604 32.420 1.00 83.69 81 GLY A O 1
ATOM 667 N N . GLY A 1 82 ? 13.206 5.626 30.363 1.00 79.00 82 GLY A N 1
ATOM 668 C CA . GLY A 1 82 ? 14.465 5.813 29.632 1.00 79.00 82 GLY A CA 1
ATOM 669 C C . GLY A 1 82 ? 15.283 4.540 29.399 1.00 79.00 82 GLY A C 1
ATOM 670 O O . GLY A 1 82 ? 16.371 4.623 28.837 1.00 79.00 82 GLY A O 1
ATOM 671 N N . LYS A 1 83 ? 14.777 3.366 29.794 1.00 78.62 83 LYS A N 1
ATOM 672 C CA . LYS A 1 83 ? 15.418 2.080 29.482 1.00 78.62 83 LYS A CA 1
ATOM 673 C C . LYS A 1 83 ? 15.250 1.724 28.007 1.00 78.62 83 LYS A C 1
ATOM 675 O O . LYS A 1 83 ? 14.232 2.056 27.394 1.00 78.62 83 LYS A O 1
ATOM 680 N N . ASP A 1 84 ? 16.229 1.008 27.459 1.00 80.62 84 ASP A N 1
ATOM 681 C CA . ASP A 1 84 ? 16.125 0.483 26.103 1.00 80.62 84 ASP A CA 1
ATOM 682 C C . ASP A 1 84 ? 14.925 -0.459 25.963 1.00 80.62 84 ASP A C 1
ATOM 684 O O . ASP A 1 84 ? 14.591 -1.249 26.850 1.00 80.62 84 ASP A O 1
ATOM 688 N N . VAL A 1 85 ? 14.250 -0.321 24.826 1.00 75.94 85 VAL A N 1
ATOM 689 C CA . VAL A 1 85 ? 13.097 -1.125 24.432 1.00 75.94 85 VAL A CA 1
ATOM 690 C C . VAL A 1 85 ? 13.530 -2.054 23.312 1.00 75.94 85 VAL A C 1
ATOM 692 O O . VAL A 1 85 ? 14.309 -1.665 22.442 1.00 75.94 85 VAL A O 1
ATOM 695 N N . GLU A 1 86 ? 13.029 -3.286 23.335 1.00 77.50 86 GLU A N 1
ATOM 696 C CA . GLU A 1 86 ? 13.173 -4.185 22.195 1.00 77.50 86 GLU A CA 1
ATOM 697 C C . GLU A 1 86 ? 12.534 -3.571 20.945 1.00 77.50 86 GLU A C 1
ATOM 699 O O . GLU A 1 86 ? 11.655 -2.712 21.039 1.00 77.50 86 GLU A O 1
ATOM 704 N N . LYS A 1 87 ? 12.974 -4.017 19.764 1.00 74.44 87 LYS A N 1
ATOM 705 C CA . LYS A 1 87 ? 12.417 -3.544 18.493 1.00 74.44 87 LYS A CA 1
ATOM 706 C C . LYS A 1 87 ? 10.923 -3.843 18.438 1.00 74.44 87 LYS A C 1
ATOM 708 O O . LYS A 1 87 ? 10.525 -5.005 18.365 1.00 74.44 87 LYS A O 1
ATOM 713 N N . VAL A 1 88 ? 10.116 -2.787 18.417 1.00 73.88 88 VAL A N 1
ATOM 714 C CA . VAL A 1 88 ? 8.665 -2.896 18.281 1.00 73.88 88 VAL A CA 1
ATOM 715 C C . V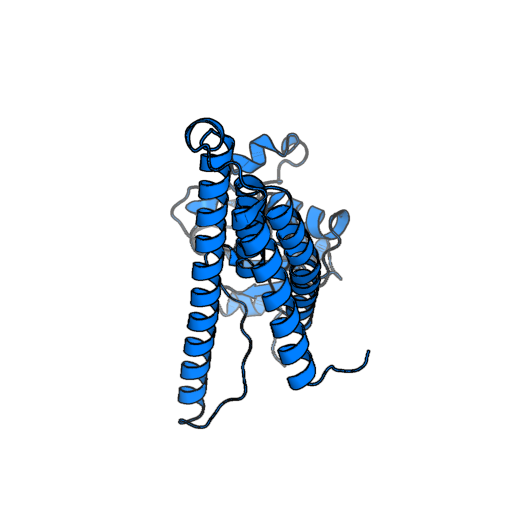AL A 1 88 ? 8.275 -2.696 16.823 1.00 73.88 88 VAL A C 1
ATOM 717 O O . VAL A 1 88 ? 8.697 -1.746 16.164 1.00 73.88 88 VAL A O 1
ATOM 720 N N . TYR A 1 89 ? 7.456 -3.610 16.313 1.00 81.38 89 TYR A N 1
ATOM 721 C CA . TYR A 1 89 ? 6.810 -3.447 15.019 1.00 81.38 89 TYR A CA 1
ATOM 722 C C . TYR A 1 89 ? 5.479 -2.724 15.205 1.00 81.38 89 TYR A C 1
ATOM 724 O O . TYR A 1 89 ? 4.798 -2.917 16.206 1.00 81.38 89 TYR A O 1
ATOM 732 N N . ILE A 1 90 ? 5.109 -1.915 14.218 1.00 82.81 90 ILE A N 1
ATOM 733 C CA . ILE A 1 90 ? 3.855 -1.161 14.189 1.00 82.81 90 ILE A CA 1
ATOM 734 C C . ILE A 1 90 ? 3.175 -1.373 12.841 1.00 82.81 90 ILE A C 1
ATOM 736 O O . ILE A 1 90 ? 3.872 -1.588 11.844 1.00 82.81 90 ILE A O 1
ATOM 740 N N . ILE A 1 91 ? 1.851 -1.236 12.803 1.00 82.62 91 ILE A N 1
ATOM 741 C CA . ILE A 1 91 ? 1.095 -1.096 11.556 1.00 82.62 91 ILE A CA 1
ATOM 742 C C . ILE A 1 91 ? 1.297 0.339 11.044 1.00 82.62 91 ILE A C 1
ATOM 744 O O . ILE A 1 91 ? 0.872 1.283 11.718 1.00 82.62 91 ILE A O 1
ATOM 748 N N . PRO A 1 92 ? 1.963 0.545 9.894 1.00 81.56 92 PRO A N 1
ATOM 749 C CA . PRO A 1 92 ? 2.171 1.884 9.355 1.00 81.56 92 PRO A CA 1
ATOM 750 C C . PRO A 1 92 ? 0.843 2.464 8.859 1.00 81.56 92 PRO A C 1
ATOM 752 O O . PRO A 1 92 ? 0.057 1.757 8.234 1.00 81.56 92 PRO A O 1
ATOM 755 N N . LYS A 1 93 ? 0.601 3.752 9.115 1.00 77.81 93 LYS A N 1
ATOM 756 C CA . LYS A 1 93 ? -0.615 4.462 8.679 1.00 77.81 93 LYS A CA 1
ATOM 757 C C . LYS A 1 93 ? -0.277 5.622 7.734 1.00 77.81 93 LYS A C 1
ATOM 759 O O . LYS A 1 93 ? 0.880 6.056 7.673 1.00 77.81 93 LYS A O 1
ATOM 764 N N . ASN A 1 94 ? -1.305 6.158 7.073 1.00 77.56 94 ASN A N 1
ATOM 765 C CA . ASN A 1 94 ? -1.268 7.244 6.083 1.00 77.56 94 ASN A CA 1
ATOM 766 C C . ASN A 1 94 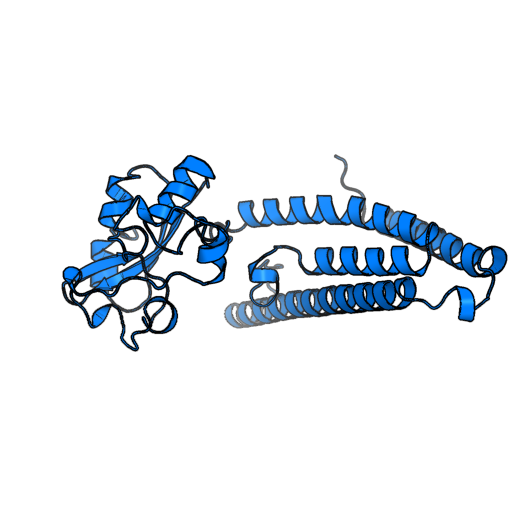? -0.679 6.856 4.714 1.00 77.56 94 ASN A C 1
ATOM 768 O O . ASN A 1 94 ? 0.123 5.929 4.589 1.00 77.56 94 ASN A O 1
ATOM 772 N N . TYR A 1 95 ? -1.007 7.651 3.691 1.00 87.88 95 TYR A N 1
ATOM 773 C CA . TYR A 1 95 ? -0.547 7.475 2.307 1.00 87.88 95 TYR A CA 1
ATOM 774 C C . TYR A 1 95 ? -0.959 6.110 1.728 1.00 87.88 95 TYR A C 1
ATOM 776 O O . TYR A 1 95 ? -2.072 5.646 1.960 1.00 87.88 95 TYR A O 1
ATOM 784 N N . LEU A 1 96 ? -0.085 5.452 0.959 1.00 87.56 96 LEU A N 1
ATOM 785 C CA . LEU A 1 96 ? -0.401 4.163 0.346 1.00 87.56 96 LEU A CA 1
ATOM 786 C C . LEU A 1 96 ? -0.421 3.000 1.349 1.00 87.56 96 LEU A C 1
ATOM 788 O O . LEU A 1 96 ? -0.907 1.929 0.993 1.00 87.56 96 LEU A O 1
ATOM 792 N N . PHE A 1 97 ? 0.040 3.194 2.593 1.00 83.50 97 PHE A N 1
ATOM 793 C CA . PHE A 1 97 ? -0.065 2.159 3.631 1.00 83.50 97 PHE A CA 1
ATOM 794 C C . PHE A 1 97 ? -1.516 1.810 3.986 1.00 83.50 97 PHE A C 1
ATOM 796 O O . PHE A 1 97 ? -1.768 0.726 4.501 1.00 83.50 97 PHE A O 1
ATOM 803 N N . GLU A 1 98 ? -2.471 2.691 3.674 1.00 77.69 98 GLU A N 1
ATOM 804 C CA . GLU A 1 98 ? -3.905 2.420 3.841 1.00 77.69 98 GLU A CA 1
ATOM 805 C C . GLU A 1 98 ? -4.451 1.406 2.825 1.00 77.69 98 GLU A C 1
ATOM 807 O O . GLU A 1 98 ? -5.529 0.858 3.031 1.00 77.69 98 GLU A O 1
ATOM 812 N N . TYR A 1 99 ? -3.714 1.148 1.741 1.00 80.25 99 TYR A N 1
ATOM 813 C CA . TYR A 1 99 ? -4.150 0.286 0.639 1.00 80.25 99 TYR A CA 1
ATOM 814 C C . TYR A 1 99 ? -3.280 -0.961 0.496 1.00 80.25 99 TYR A C 1
ATOM 816 O O . TYR A 1 99 ? -3.777 -2.031 0.156 1.00 80.25 99 TYR A O 1
ATOM 824 N N . ILE A 1 100 ? -1.969 -0.831 0.720 1.00 87.62 100 ILE A N 1
ATOM 825 C CA . ILE A 1 100 ? -1.002 -1.917 0.549 1.00 87.62 100 ILE A CA 1
ATOM 826 C C . ILE A 1 100 ? 0.016 -1.928 1.688 1.00 87.62 100 ILE A C 1
ATOM 828 O O . ILE A 1 100 ? 0.443 -0.891 2.182 1.00 87.62 100 ILE A O 1
ATOM 832 N N . THR A 1 101 ? 0.471 -3.118 2.078 1.00 88.12 101 THR A N 1
ATOM 833 C CA . THR A 1 101 ? 1.417 -3.294 3.196 1.00 88.12 101 THR A CA 1
ATOM 834 C C . THR A 1 101 ? 2.810 -2.744 2.915 1.00 88.12 101 THR A C 1
ATOM 836 O O . THR A 1 101 ? 3.484 -2.255 3.821 1.00 88.12 101 THR A O 1
ATOM 839 N N . CYS A 1 102 ? 3.270 -2.871 1.669 1.00 93.19 102 CYS A N 1
ATOM 840 C CA . CYS A 1 102 ? 4.640 -2.552 1.265 1.00 93.19 102 CYS A CA 1
ATOM 841 C C . CYS A 1 102 ? 4.659 -1.565 0.085 1.00 93.19 102 CYS A C 1
ATOM 843 O O . CYS A 1 102 ? 5.094 -1.923 -1.012 1.00 93.19 102 CYS A O 1
ATOM 845 N N . PRO A 1 103 ? 4.182 -0.323 0.277 1.00 95.00 103 PRO A N 1
ATOM 846 C CA . PRO A 1 103 ? 4.192 0.699 -0.762 1.00 95.00 103 PRO A CA 1
ATOM 847 C C . PRO A 1 103 ? 5.602 1.101 -1.191 1.00 95.00 103 PRO A C 1
ATOM 849 O O . PRO A 1 103 ? 5.796 1.478 -2.339 1.00 95.00 103 PRO A O 1
ATOM 852 N N . ASN A 1 104 ? 6.600 0.950 -0.320 1.00 96.31 104 ASN A N 1
ATOM 853 C CA . ASN A 1 104 ? 8.006 1.112 -0.678 1.00 96.31 104 ASN A CA 1
ATOM 854 C C . ASN A 1 104 ? 8.461 0.092 -1.741 1.00 96.31 104 ASN A C 1
ATOM 856 O O . ASN A 1 104 ? 9.069 0.483 -2.734 1.00 96.31 104 ASN A O 1
ATOM 860 N N . TYR A 1 105 ? 8.095 -1.188 -1.592 1.00 96.94 105 TYR A N 1
ATOM 861 C CA . TYR A 1 105 ? 8.382 -2.223 -2.598 1.00 96.94 105 TYR A CA 1
ATOM 862 C C . TYR A 1 105 ? 7.592 -2.000 -3.888 1.00 96.94 105 TYR A C 1
ATOM 864 O O . TYR A 1 105 ? 8.118 -2.201 -4.977 1.00 96.94 105 TYR A O 1
ATOM 872 N N . PHE A 1 106 ? 6.339 -1.553 -3.779 1.00 96.88 106 PHE A N 1
ATOM 873 C CA . PHE A 1 106 ? 5.533 -1.175 -4.940 1.00 96.88 106 PHE A CA 1
ATOM 874 C C . PHE A 1 106 ? 6.162 -0.013 -5.724 1.00 96.88 106 PHE A C 1
ATOM 876 O O . PHE A 1 106 ? 6.275 -0.093 -6.945 1.00 96.88 106 PHE A O 1
ATOM 883 N N . GLY A 1 107 ? 6.623 1.028 -5.023 1.00 98.06 107 GLY A N 1
ATOM 884 C CA . GLY A 1 107 ? 7.345 2.152 -5.619 1.00 98.06 107 GLY A CA 1
ATOM 885 C C . GLY A 1 107 ? 8.613 1.707 -6.341 1.00 98.06 107 GLY A C 1
ATOM 886 O O . GLY A 1 107 ? 8.801 2.063 -7.497 1.00 98.06 107 GLY A O 1
ATOM 887 N N . GLU A 1 108 ? 9.419 0.851 -5.711 1.00 98.25 108 GLU A N 1
ATOM 888 C CA . GLU A 1 108 ? 10.657 0.322 -6.300 1.00 98.25 108 GLU A CA 1
ATOM 889 C C . GLU A 1 108 ? 10.392 -0.526 -7.561 1.00 98.25 108 GLU A C 1
ATOM 891 O O . GLU A 1 108 ? 11.119 -0.441 -8.547 1.00 98.25 108 GLU A O 1
ATOM 896 N N . ILE A 1 109 ? 9.302 -1.301 -7.594 1.00 98.44 109 ILE A N 1
ATOM 897 C CA . ILE A 1 109 ? 8.894 -2.037 -8.802 1.00 98.44 109 ILE A CA 1
ATOM 898 C C . ILE A 1 109 ? 8.511 -1.071 -9.938 1.00 98.44 109 ILE A C 1
ATOM 900 O O . ILE A 1 109 ? 8.913 -1.295 -11.081 1.00 98.44 109 ILE A O 1
ATOM 904 N N . ILE A 1 110 ? 7.761 0.002 -9.651 1.00 98.44 110 ILE A N 1
ATOM 905 C CA . ILE A 1 110 ? 7.415 1.028 -10.657 1.00 98.44 110 ILE A CA 1
ATOM 906 C C . ILE A 1 110 ? 8.666 1.782 -11.123 1.00 98.44 110 ILE A C 1
ATOM 908 O O . ILE A 1 110 ? 8.812 2.048 -12.317 1.00 98.44 110 ILE A O 1
ATOM 912 N N . GLU A 1 111 ? 9.588 2.075 -10.208 1.00 98.50 111 GLU A N 1
ATOM 913 C CA . GLU A 1 111 ? 10.858 2.730 -10.512 1.00 98.50 111 GLU A CA 1
ATOM 914 C C . GLU A 1 111 ? 11.643 1.927 -11.555 1.00 98.50 111 GLU A C 1
ATOM 916 O O . GLU A 1 111 ? 11.967 2.434 -12.634 1.00 98.50 111 GLU A O 1
ATOM 921 N N . TRP A 1 112 ? 11.854 0.634 -11.292 1.00 98.19 112 TRP A N 1
ATOM 922 C CA . TRP A 1 112 ? 12.586 -0.234 -12.213 1.00 98.19 112 TRP A CA 1
ATOM 923 C C . TRP A 1 112 ? 11.816 -0.543 -13.497 1.00 98.19 112 TRP A C 1
ATOM 925 O O . TRP A 1 112 ? 12.443 -0.743 -14.536 1.00 98.19 112 TRP A O 1
ATOM 935 N N . LEU A 1 113 ? 10.479 -0.508 -13.482 1.00 98.31 113 LEU A N 1
ATOM 936 C CA . LEU A 1 113 ? 9.679 -0.564 -14.710 1.00 98.31 113 LEU A CA 1
ATOM 937 C C . LEU A 1 113 ? 9.944 0.660 -15.595 1.00 98.31 113 LEU A C 1
ATOM 939 O O . LEU A 1 113 ? 10.150 0.522 -16.802 1.00 98.31 113 LEU A O 1
ATOM 943 N N . GLY A 1 114 ? 9.979 1.854 -14.997 1.00 97.62 114 GLY A N 1
ATOM 944 C CA . GLY A 1 114 ? 10.354 3.085 -15.688 1.00 97.62 114 GLY A CA 1
ATOM 945 C C . GLY A 1 114 ? 11.757 2.998 -16.285 1.00 97.62 114 GLY A C 1
ATOM 946 O O . GLY A 1 114 ? 11.952 3.336 -17.453 1.00 97.62 114 GLY A O 1
ATOM 947 N N . TRP A 1 115 ? 12.713 2.449 -15.529 1.00 95.94 115 TRP A N 1
ATOM 948 C CA . TRP A 1 115 ? 14.081 2.204 -15.996 1.00 95.94 115 TRP A CA 1
ATOM 949 C C . TRP A 1 115 ? 14.160 1.194 -17.152 1.00 95.94 115 TRP A C 1
ATOM 951 O O . TRP A 1 115 ? 14.859 1.431 -18.138 1.00 95.94 115 TRP A O 1
ATOM 961 N N . ALA A 1 116 ? 13.403 0.096 -17.083 1.00 96.12 116 ALA A N 1
ATOM 962 C CA . ALA A 1 116 ? 13.296 -0.888 -18.160 1.00 96.12 116 ALA A CA 1
ATOM 963 C C . ALA A 1 116 ? 12.742 -0.265 -19.446 1.00 96.12 116 ALA A C 1
ATOM 965 O O . ALA A 1 116 ? 13.286 -0.468 -20.534 1.00 96.12 116 ALA A O 1
ATOM 966 N N . ILE A 1 117 ? 11.698 0.556 -19.320 1.00 93.88 117 ILE A N 1
ATOM 967 C CA . ILE A 1 117 ? 11.139 1.303 -20.447 1.00 93.88 117 ILE A CA 1
ATOM 968 C C . ILE A 1 117 ? 12.169 2.296 -20.984 1.00 93.88 117 ILE A C 1
ATOM 970 O O . ILE A 1 117 ? 12.295 2.408 -22.199 1.00 93.88 117 ILE A O 1
ATOM 974 N N . LEU A 1 118 ? 12.936 2.967 -20.127 1.00 90.12 118 LEU A N 1
ATOM 975 C CA . LEU A 1 118 ? 13.930 3.954 -20.540 1.00 90.12 118 LEU A CA 1
ATOM 976 C C . LEU A 1 118 ? 15.106 3.326 -21.307 1.00 90.12 118 LEU A C 1
ATOM 978 O O . LEU A 1 118 ? 15.487 3.834 -22.358 1.00 90.12 118 LEU A O 1
ATOM 982 N N . ILE A 1 119 ? 15.660 2.219 -20.803 1.00 87.31 119 ILE A N 1
ATOM 983 C CA . ILE A 1 119 ? 16.948 1.671 -21.266 1.00 87.31 119 ILE A CA 1
ATOM 984 C C . ILE A 1 119 ? 16.802 0.451 -22.181 1.00 87.31 119 ILE A C 1
ATOM 986 O O . ILE A 1 119 ? 17.611 0.273 -23.091 1.00 87.31 119 ILE A O 1
ATOM 990 N N . GLY A 1 120 ? 15.760 -0.366 -21.998 1.00 87.62 120 GLY A N 1
ATOM 991 C CA . GLY A 1 120 ? 15.568 -1.626 -22.723 1.00 87.62 120 GLY A CA 1
ATOM 992 C C . GLY A 1 120 ? 16.108 -2.840 -21.962 1.00 87.62 120 GLY A C 1
ATOM 993 O O . GLY A 1 120 ? 15.939 -2.932 -20.749 1.00 87.62 120 GLY A O 1
ATOM 994 N N . GLU A 1 121 ? 16.739 -3.777 -22.674 1.00 89.25 121 GLU A N 1
ATOM 995 C CA . GLU A 1 121 ? 17.053 -5.139 -22.195 1.00 89.25 121 GLU A CA 1
ATOM 996 C C . GLU A 1 121 ? 17.754 -5.219 -20.821 1.00 89.25 121 GLU A C 1
ATOM 998 O O . GLU A 1 121 ? 17.277 -5.970 -19.963 1.00 89.25 121 GLU A O 1
ATOM 1003 N N . PRO A 1 122 ? 18.820 -4.442 -20.522 1.00 91.44 122 PRO A N 1
ATOM 1004 C CA . PRO A 1 122 ? 19.451 -4.503 -19.199 1.00 91.44 122 PRO A CA 1
ATOM 1005 C C . PRO A 1 122 ? 18.509 -4.043 -18.081 1.00 91.44 122 PRO A C 1
ATOM 1007 O O . PRO A 1 122 ? 18.469 -4.645 -17.007 1.00 91.44 122 PRO A O 1
ATOM 1010 N N . GLY A 1 123 ? 17.707 -3.010 -18.355 1.00 94.19 123 GLY A N 1
ATOM 1011 C CA . GLY A 1 123 ? 16.711 -2.509 -17.416 1.00 94.19 123 GLY A CA 1
ATOM 1012 C C . GLY A 1 123 ? 15.560 -3.497 -17.222 1.00 94.19 123 GLY A C 1
ATOM 1013 O O . GLY A 1 123 ? 15.110 -3.678 -16.095 1.00 94.19 123 GLY A O 1
ATOM 1014 N N . LEU A 1 124 ? 15.127 -4.191 -18.283 1.00 95.69 124 LEU A N 1
ATOM 1015 C CA . LEU A 1 124 ? 14.108 -5.243 -18.198 1.00 95.69 124 LEU A CA 1
ATOM 1016 C C . LEU A 1 124 ? 14.578 -6.412 -17.327 1.00 95.69 124 LEU A C 1
ATOM 1018 O O . LEU A 1 124 ? 13.828 -6.868 -16.466 1.00 95.69 124 LEU A O 1
ATOM 1022 N N . SER A 1 125 ? 15.824 -6.860 -17.506 1.00 95.50 125 SER A N 1
ATOM 1023 C CA . SER A 1 125 ? 16.427 -7.897 -16.659 1.00 95.50 125 SER A CA 1
ATOM 1024 C C . SER A 1 125 ? 16.396 -7.496 -15.182 1.00 95.50 125 SER A C 1
ATOM 1026 O O . SER A 1 125 ? 15.942 -8.266 -14.330 1.00 95.50 125 SER A O 1
ATOM 1028 N N . PHE A 1 126 ? 16.791 -6.255 -14.875 1.00 96.12 126 PHE A N 1
ATOM 1029 C CA . PHE A 1 126 ? 16.779 -5.778 -13.498 1.00 96.12 126 PHE A CA 1
ATOM 1030 C C . PHE A 1 126 ? 15.362 -5.613 -12.940 1.00 96.12 126 PHE A C 1
ATOM 1032 O O . PHE A 1 126 ? 15.102 -6.023 -11.813 1.00 96.12 126 PHE A O 1
ATOM 1039 N N . PHE A 1 127 ? 14.416 -5.113 -13.736 1.00 97.94 127 PHE A N 1
ATOM 1040 C CA . PHE A 1 127 ? 13.005 -5.050 -13.356 1.00 97.94 127 PHE A CA 1
ATOM 1041 C C . PHE A 1 127 ? 12.439 -6.431 -12.999 1.00 97.94 127 PHE A C 1
ATOM 1043 O O . PHE A 1 127 ? 11.833 -6.590 -11.938 1.00 97.94 127 PHE A O 1
ATOM 1050 N N . LEU A 1 128 ? 12.673 -7.446 -13.837 1.00 97.50 128 LEU A N 1
ATOM 1051 C CA . LEU A 1 128 ? 12.214 -8.814 -13.575 1.00 97.50 128 LEU A CA 1
ATOM 1052 C C . LEU A 1 128 ? 12.845 -9.386 -12.303 1.00 97.50 128 LEU A C 1
ATOM 1054 O O . LEU A 1 128 ? 12.153 -10.020 -11.504 1.00 97.50 128 LEU A O 1
ATOM 1058 N N . PHE A 1 129 ? 14.133 -9.119 -12.075 1.00 95.69 129 PHE A N 1
ATOM 1059 C CA . PHE A 1 129 ? 14.799 -9.483 -10.828 1.00 95.69 129 PHE A CA 1
ATOM 1060 C C . PHE A 1 129 ? 14.173 -8.778 -9.615 1.00 95.69 129 PHE A C 1
ATOM 1062 O O . PHE A 1 129 ? 13.909 -9.427 -8.598 1.00 95.69 129 PHE A O 1
ATOM 1069 N N . SER A 1 130 ? 13.901 -7.476 -9.709 1.00 96.69 130 SER A N 1
ATOM 1070 C CA . SER A 1 130 ? 13.260 -6.702 -8.644 1.00 96.69 130 SER A CA 1
ATOM 1071 C C . SER A 1 130 ? 11.869 -7.245 -8.327 1.00 96.69 130 SER A C 1
ATOM 1073 O O . SER A 1 130 ? 11.566 -7.477 -7.160 1.00 96.69 130 SER A O 1
ATOM 1075 N N . VAL A 1 131 ? 11.055 -7.577 -9.335 1.00 97.50 131 VAL A N 1
ATOM 1076 C CA . VAL A 1 131 ? 9.761 -8.250 -9.127 1.00 97.50 131 VAL A CA 1
ATOM 1077 C C . VAL A 1 131 ? 9.952 -9.601 -8.433 1.00 97.50 131 VAL A C 1
ATOM 1079 O O . VAL A 1 131 ? 9.307 -9.860 -7.417 1.00 97.50 131 VAL A O 1
ATOM 1082 N N . ALA A 1 132 ? 10.867 -10.443 -8.922 1.00 96.25 132 ALA A N 1
ATOM 1083 C CA . ALA A 1 132 ? 11.115 -11.773 -8.365 1.00 96.25 132 ALA A CA 1
ATOM 1084 C C . ALA A 1 132 ? 11.596 -11.745 -6.901 1.00 96.25 132 ALA A C 1
ATOM 1086 O O . ALA A 1 132 ? 11.315 -12.676 -6.147 1.00 96.25 132 ALA A O 1
ATOM 1087 N N . ASN A 1 133 ? 12.281 -10.683 -6.469 1.00 93.94 133 ASN A N 1
ATOM 1088 C CA . ASN A 1 133 ? 12.737 -10.534 -5.085 1.00 93.94 133 ASN A CA 1
ATOM 1089 C C . ASN A 1 133 ? 11.719 -9.819 -4.191 1.00 93.94 133 ASN A C 1
ATOM 1091 O O . ASN A 1 133 ? 11.456 -10.260 -3.066 1.00 93.94 133 ASN A O 1
ATOM 1095 N N . LEU A 1 134 ? 11.154 -8.710 -4.668 1.00 96.19 134 LEU A N 1
ATOM 1096 C CA . LEU A 1 134 ? 10.317 -7.823 -3.866 1.00 96.19 134 LEU A CA 1
ATOM 1097 C C . LEU A 1 134 ? 8.884 -8.328 -3.749 1.00 96.19 134 LEU A C 1
ATOM 1099 O O . LEU A 1 134 ? 8.317 -8.226 -2.665 1.00 96.19 134 LEU A O 1
ATOM 1103 N N . LEU A 1 135 ? 8.303 -8.930 -4.792 1.00 92.81 135 LEU A N 1
ATOM 1104 C CA . LEU A 1 135 ? 6.916 -9.401 -4.735 1.00 92.81 135 LEU A CA 1
ATOM 1105 C C . LEU A 1 135 ? 6.734 -10.556 -3.729 1.00 92.81 135 LEU A C 1
ATOM 1107 O O . LEU A 1 135 ? 5.890 -10.428 -2.838 1.00 92.81 135 LEU A O 1
ATOM 1111 N N . PRO A 1 136 ? 7.548 -11.635 -3.738 1.00 93.81 136 PRO A N 1
ATOM 1112 C CA . PRO A 1 136 ? 7.442 -12.671 -2.708 1.00 93.81 136 PRO A CA 1
ATOM 1113 C C . PRO A 1 136 ? 7.764 -12.144 -1.307 1.00 93.81 136 PRO A C 1
ATOM 1115 O O . PRO A 1 136 ? 7.226 -12.627 -0.309 1.00 93.81 136 PRO A O 1
ATOM 1118 N N . ARG A 1 137 ? 8.649 -11.143 -1.200 1.00 91.12 137 ARG A N 1
ATOM 1119 C CA . ARG A 1 137 ? 8.934 -10.469 0.070 1.00 91.12 137 ARG A CA 1
ATOM 1120 C C . ARG A 1 137 ? 7.723 -9.679 0.565 1.00 91.12 137 ARG A C 1
ATOM 1122 O O . ARG A 1 137 ? 7.378 -9.844 1.728 1.00 91.12 137 ARG A O 1
ATOM 1129 N N . ALA A 1 138 ? 7.054 -8.920 -0.300 1.00 90.69 138 ALA A N 1
ATOM 1130 C CA . ALA A 1 138 ? 5.834 -8.184 0.019 1.00 90.69 138 ALA A CA 1
ATOM 1131 C C . ALA A 1 138 ? 4.722 -9.123 0.504 1.00 90.69 138 ALA A C 1
ATOM 1133 O O . ALA A 1 138 ? 4.122 -8.860 1.540 1.00 90.69 138 ALA A O 1
ATOM 1134 N N . ILE A 1 139 ? 4.510 -10.256 -0.179 1.00 86.56 139 ILE A N 1
ATOM 1135 C CA . ILE A 1 139 ? 3.515 -11.270 0.215 1.00 86.56 139 ILE A CA 1
ATOM 1136 C C . ILE A 1 139 ? 3.846 -11.856 1.593 1.00 86.56 139 ILE A C 1
ATOM 1138 O O . ILE A 1 139 ? 2.983 -11.909 2.466 1.00 86.56 139 ILE A O 1
ATOM 1142 N N . ARG A 1 140 ? 5.106 -12.250 1.831 1.00 87.62 140 ARG A N 1
ATOM 1143 C CA . ARG A 1 140 ? 5.532 -12.752 3.150 1.00 87.62 140 ARG A CA 1
ATOM 1144 C C . ARG A 1 140 ? 5.368 -11.703 4.243 1.00 87.62 140 ARG A C 1
ATOM 1146 O O . ARG A 1 140 ? 4.943 -12.043 5.338 1.00 87.62 140 ARG A O 1
ATOM 1153 N N . THR A 1 141 ? 5.695 -10.444 3.958 1.00 86.69 141 THR A N 1
ATOM 1154 C CA . THR A 1 141 ? 5.504 -9.343 4.904 1.00 86.69 141 THR A CA 1
ATOM 1155 C C . THR A 1 141 ? 4.022 -9.116 5.191 1.00 86.69 141 THR A C 1
ATOM 1157 O O . THR A 1 141 ? 3.665 -8.993 6.353 1.00 86.69 141 THR A O 1
ATOM 1160 N N . HIS A 1 142 ? 3.158 -9.134 4.176 1.00 85.44 142 HIS A N 1
ATOM 1161 C CA . HIS A 1 142 ? 1.707 -9.030 4.337 1.00 85.44 142 HIS A CA 1
ATOM 1162 C C . HIS A 1 142 ? 1.135 -10.153 5.212 1.00 85.44 142 HIS A C 1
ATOM 1164 O O . HIS A 1 142 ? 0.413 -9.873 6.165 1.00 85.44 142 HIS A O 1
ATOM 1170 N N . ASN A 1 143 ? 1.515 -11.406 4.948 1.00 83.25 143 ASN A N 1
ATOM 1171 C CA . ASN A 1 143 ? 1.088 -12.546 5.764 1.00 83.25 143 ASN A CA 1
ATOM 1172 C C . ASN A 1 143 ? 1.618 -12.442 7.197 1.00 83.25 143 ASN A C 1
ATOM 1174 O O . ASN A 1 143 ? 0.864 -12.632 8.141 1.00 83.25 143 ASN A O 1
ATOM 1178 N N . TRP A 1 144 ? 2.881 -12.047 7.369 1.00 85.38 144 TRP A N 1
ATOM 1179 C CA . TRP A 1 144 ? 3.451 -11.831 8.696 1.00 85.38 144 TRP A CA 1
ATOM 1180 C C . TRP A 1 144 ? 2.723 -10.728 9.470 1.00 85.38 144 TRP A C 1
ATOM 1182 O O . TRP A 1 144 ? 2.508 -10.879 10.664 1.00 85.38 144 TRP A O 1
ATOM 1192 N N . TYR A 1 145 ? 2.316 -9.632 8.818 1.00 79.56 145 TYR A N 1
ATOM 1193 C CA . TYR A 1 145 ? 1.516 -8.592 9.469 1.00 79.56 145 TYR A CA 1
ATOM 1194 C C . TYR A 1 145 ? 0.149 -9.125 9.916 1.00 79.56 145 TYR A C 1
ATOM 1196 O O . TYR A 1 145 ? -0.234 -8.863 11.050 1.00 79.56 145 TYR A O 1
ATOM 1204 N N . LYS A 1 146 ? -0.530 -9.915 9.072 1.00 76.81 146 LYS A N 1
ATOM 1205 C CA . LYS A 1 146 ? -1.797 -10.587 9.415 1.00 76.81 146 LYS A CA 1
ATOM 1206 C C . LYS A 1 146 ? -1.669 -11.566 10.584 1.00 76.81 146 LYS A C 1
ATOM 1208 O O . LYS A 1 146 ? -2.591 -11.689 11.369 1.00 76.81 146 LYS A O 1
ATOM 1213 N N . GLU A 1 147 ? -0.547 -12.274 10.683 1.00 79.75 147 GLU A N 1
ATOM 1214 C CA . GLU A 1 147 ? -0.277 -13.204 11.789 1.00 79.75 147 GLU A CA 1
ATOM 1215 C C . GLU A 1 147 ? 0.173 -12.486 13.068 1.00 79.75 147 GLU A C 1
ATOM 1217 O O . GLU A 1 147 ? 0.001 -13.003 14.168 1.00 79.75 147 GLU A O 1
ATOM 1222 N N . LYS A 1 148 ? 0.836 -11.331 12.933 1.00 78.25 148 LYS A N 1
ATOM 1223 C CA . LYS A 1 148 ? 1.470 -10.629 14.054 1.00 78.25 148 LYS A CA 1
ATOM 1224 C C . LYS A 1 148 ? 0.525 -9.681 14.781 1.00 78.25 148 LYS A C 1
ATOM 1226 O O . LYS A 1 148 ? 0.722 -9.466 15.978 1.00 78.25 148 LYS A O 1
ATOM 1231 N N . PHE A 1 149 ? -0.384 -9.056 14.046 1.00 72.00 149 PHE A N 1
ATOM 1232 C CA . PHE A 1 149 ? -1.288 -8.041 14.557 1.00 72.00 149 PHE A CA 1
ATOM 1233 C C . PHE A 1 149 ? -2.720 -8.512 14.358 1.00 72.00 149 PHE A C 1
ATOM 1235 O O . PHE A 1 149 ? -3.172 -8.632 13.219 1.00 72.00 149 PHE A O 1
ATOM 1242 N N . ASP A 1 150 ? -3.420 -8.739 15.465 1.00 63.81 150 ASP A N 1
ATOM 1243 C CA . ASP A 1 150 ? -4.837 -9.101 15.443 1.00 63.81 150 ASP A CA 1
ATOM 1244 C C . ASP A 1 150 ? -5.681 -7.969 14.825 1.00 63.81 150 ASP A C 1
ATOM 1246 O O . ASP A 1 150 ? -6.645 -8.233 14.117 1.00 63.81 150 ASP A O 1
ATOM 1250 N N . ASP A 1 151 ? -5.240 -6.713 14.994 1.00 62.44 151 ASP A N 1
ATOM 1251 C CA . ASP A 1 151 ? -5.839 -5.491 14.444 1.00 62.44 151 ASP A CA 1
ATOM 1252 C C . ASP A 1 151 ? -5.318 -5.118 13.039 1.00 62.44 151 ASP A C 1
ATOM 1254 O O . ASP A 1 151 ? -5.446 -3.968 12.602 1.00 62.44 151 ASP A O 1
ATOM 1258 N N . TYR A 1 152 ? -4.681 -6.048 12.311 1.00 66.75 152 TYR A N 1
ATOM 1259 C CA . TYR A 1 152 ? -4.215 -5.752 10.957 1.00 66.75 152 TYR A CA 1
ATOM 1260 C C . TYR A 1 152 ? -5.407 -5.529 10.015 1.00 66.75 152 TYR A C 1
ATOM 1262 O O . TYR A 1 152 ? -6.222 -6.437 9.873 1.00 66.75 152 TYR A O 1
ATOM 1270 N N . PRO A 1 153 ? -5.502 -4.389 9.299 1.00 61.84 153 PRO A N 1
ATOM 1271 C CA . PRO A 1 153 ? -6.649 -4.105 8.443 1.00 61.84 153 PRO A CA 1
ATOM 1272 C C . PRO A 1 153 ? -6.702 -5.089 7.267 1.00 61.84 153 PRO A C 1
ATOM 1274 O O . PRO A 1 153 ? -6.019 -4.938 6.249 1.00 61.84 153 PRO A O 1
ATOM 1277 N N . VAL A 1 154 ? -7.520 -6.131 7.408 1.00 55.09 154 VAL A N 1
ATOM 1278 C CA . VAL A 1 154 ? -7.813 -7.103 6.356 1.00 55.09 154 VAL A CA 1
ATOM 1279 C C . VAL A 1 154 ? -8.980 -6.549 5.552 1.00 55.09 154 VAL A C 1
ATOM 1281 O O . VAL A 1 154 ? -10.113 -6.873 5.860 1.00 55.09 154 VAL A O 1
ATOM 1284 N N . ASN A 1 155 ? -8.711 -5.709 4.544 1.00 56.31 155 ASN A N 1
ATOM 1285 C CA . ASN A 1 155 ? -9.722 -5.204 3.596 1.00 56.31 155 ASN A CA 1
ATOM 1286 C C . ASN A 1 155 ? -11.052 -4.831 4.273 1.00 56.31 155 ASN A C 1
ATOM 1288 O O . ASN A 1 155 ? -11.959 -5.651 4.215 1.00 56.31 155 ASN A O 1
ATOM 1292 N N . ARG A 1 156 ? -11.169 -3.634 4.871 1.00 51.00 156 ARG A N 1
ATOM 1293 C CA . ARG A 1 156 ? -12.384 -3.076 5.521 1.00 51.00 156 ARG A CA 1
ATOM 1294 C C . ARG A 1 156 ? -13.705 -3.693 5.028 1.00 51.00 156 ARG A C 1
ATOM 1296 O O . ARG A 1 156 ? -14.343 -3.126 4.147 1.00 51.00 156 ARG A O 1
ATOM 1303 N N . CYS A 1 157 ? -14.072 -4.866 5.534 1.00 52.34 157 CYS A N 1
ATOM 1304 C CA . CYS A 1 157 ? -15.185 -5.707 5.090 1.00 52.34 157 CYS A CA 1
ATOM 1305 C C . CYS A 1 157 ? -15.734 -5.412 3.669 1.00 52.34 157 CYS A C 1
ATOM 1307 O O . CYS A 1 157 ? -16.910 -5.082 3.517 1.00 52.34 157 CYS A O 1
ATOM 1309 N N . GLY A 1 158 ? -14.911 -5.523 2.616 1.00 50.56 158 GLY A N 1
ATOM 1310 C CA . GLY A 1 158 ? -15.384 -5.361 1.228 1.00 50.56 158 GLY A CA 1
ATOM 1311 C C . GLY A 1 158 ? -15.819 -3.934 0.846 1.00 50.56 158 GLY A C 1
ATOM 1312 O O . GLY A 1 158 ? -16.632 -3.749 -0.060 1.00 50.56 158 GLY A O 1
ATOM 1313 N N . SER A 1 159 ? -15.298 -2.905 1.524 1.00 56.59 159 SER A N 1
ATOM 1314 C CA . SER A 1 159 ? -15.615 -1.485 1.287 1.00 56.59 159 SER A CA 1
ATOM 1315 C C . SER A 1 159 ? -15.213 -0.967 -0.100 1.00 56.59 159 SER A C 1
ATOM 1317 O O . SER A 1 159 ? -15.521 0.173 -0.450 1.00 56.59 159 SER A O 1
ATOM 1319 N N . LEU A 1 160 ? -14.445 -1.746 -0.869 1.00 60.72 160 LEU A N 1
ATOM 1320 C CA . LEU A 1 160 ? -14.089 -1.418 -2.250 1.00 60.72 160 LEU A CA 1
ATOM 1321 C C . LEU A 1 160 ? -15.181 -1.866 -3.228 1.00 60.72 160 LEU A C 1
ATOM 1323 O O . LEU A 1 160 ? -15.351 -1.249 -4.280 1.00 60.72 160 LEU A O 1
ATOM 1327 N N . GLU A 1 161 ? -15.924 -2.913 -2.874 1.00 70.31 161 GLU A N 1
ATOM 1328 C CA . GLU A 1 161 ? -16.938 -3.570 -3.697 1.00 70.31 161 GLU A CA 1
ATOM 1329 C C . GLU A 1 161 ? -18.373 -3.234 -3.260 1.00 70.31 161 GLU A C 1
ATOM 1331 O O . GLU A 1 161 ? -19.320 -3.377 -4.043 1.00 70.31 161 GLU A O 1
ATOM 1336 N N . ARG A 1 162 ? -18.552 -2.799 -2.007 1.00 77.94 162 ARG A N 1
ATOM 1337 C CA . ARG A 1 162 ? -19.835 -2.458 -1.376 1.00 77.94 162 ARG A CA 1
ATOM 1338 C C . ARG A 1 162 ? -19.703 -1.206 -0.503 1.00 77.94 162 ARG A C 1
ATOM 1340 O O . ARG A 1 162 ? -18.602 -0.753 -0.205 1.00 77.94 162 ARG A O 1
ATOM 1347 N N . ILE A 1 163 ? -20.837 -0.619 -0.117 1.00 84.56 163 ILE A N 1
ATOM 1348 C CA . ILE A 1 163 ? -20.864 0.559 0.764 1.00 84.56 163 ILE A CA 1
ATOM 1349 C C . ILE A 1 163 ? -20.374 0.133 2.153 1.00 84.56 163 ILE A C 1
ATOM 1351 O O . ILE A 1 163 ? -20.925 -0.803 2.729 1.00 84.56 163 ILE A O 1
ATOM 1355 N N . GLU A 1 164 ? -19.344 0.804 2.676 1.00 80.81 164 GLU A N 1
ATOM 1356 C CA . GLU A 1 164 ? -18.731 0.451 3.963 1.00 80.81 164 GLU A CA 1
ATOM 1357 C C . GLU A 1 164 ? -19.756 0.394 5.109 1.00 80.81 164 GLU A C 1
ATOM 1359 O O . GLU A 1 164 ? -20.705 1.177 5.134 1.00 80.81 164 GLU A O 1
ATOM 1364 N N . ASN A 1 165 ? -19.550 -0.529 6.057 1.00 84.94 165 ASN A N 1
ATOM 1365 C CA . ASN A 1 165 ? -20.385 -0.700 7.255 1.00 84.94 165 ASN A CA 1
ATOM 1366 C C . ASN A 1 165 ? -21.883 -0.942 6.983 1.00 84.94 165 ASN A C 1
ATOM 1368 O O . ASN A 1 165 ? -22.739 -0.559 7.773 1.00 84.94 165 ASN A O 1
ATOM 1372 N N . THR A 1 166 ? -22.208 -1.620 5.880 1.00 89.81 166 THR A N 1
ATOM 1373 C CA . THR A 1 166 ? -23.569 -2.091 5.576 1.00 89.81 166 THR A CA 1
ATOM 1374 C C . THR A 1 166 ? -23.663 -3.608 5.682 1.00 89.81 166 THR A C 1
ATOM 1376 O O . THR A 1 166 ? -22.675 -4.315 5.472 1.00 89.81 166 THR A O 1
ATOM 1379 N N . LEU A 1 167 ? -24.867 -4.147 5.916 1.00 89.94 167 LEU A N 1
ATOM 1380 C CA . LEU A 1 167 ? -25.076 -5.603 5.888 1.00 89.94 167 LEU A CA 1
ATOM 1381 C C . LEU A 1 167 ? -24.678 -6.215 4.544 1.00 89.94 167 LEU A C 1
ATOM 1383 O O . LEU A 1 167 ? -24.204 -7.345 4.514 1.00 89.94 167 LEU A O 1
ATOM 1387 N N . THR A 1 168 ? -24.828 -5.486 3.436 1.00 88.38 168 THR A N 1
ATOM 1388 C CA . THR A 1 168 ? -24.409 -5.983 2.118 1.00 88.38 168 THR A CA 1
ATOM 1389 C C . THR A 1 168 ? -22.892 -6.135 2.016 1.00 88.38 168 THR A C 1
ATOM 1391 O O . THR A 1 168 ? -22.421 -7.125 1.458 1.00 88.38 168 THR A O 1
ATOM 1394 N N . ALA A 1 169 ? -22.124 -5.210 2.598 1.00 86.19 169 ALA A N 1
ATOM 1395 C CA . ALA A 1 169 ? -20.670 -5.305 2.678 1.00 86.19 169 ALA A CA 1
ATOM 1396 C C . ALA A 1 169 ? -20.218 -6.458 3.587 1.00 86.19 169 ALA A C 1
ATOM 1398 O O . ALA A 1 169 ? -19.348 -7.243 3.201 1.00 86.19 169 ALA A O 1
ATOM 1399 N N . PHE A 1 170 ? -20.873 -6.638 4.738 1.00 89.31 170 PHE A N 1
ATOM 1400 C CA . PHE A 1 170 ? -20.594 -7.769 5.626 1.00 89.31 170 PHE A CA 1
ATOM 1401 C C . PHE A 1 170 ? -20.936 -9.117 4.984 1.00 89.31 170 PHE A C 1
ATOM 1403 O O . PHE A 1 170 ? -20.100 -10.016 5.004 1.00 89.31 170 PHE A O 1
ATOM 1410 N N . LYS A 1 171 ? -22.101 -9.242 4.332 1.00 89.19 171 LYS A N 1
ATOM 1411 C CA . LYS A 1 171 ? -22.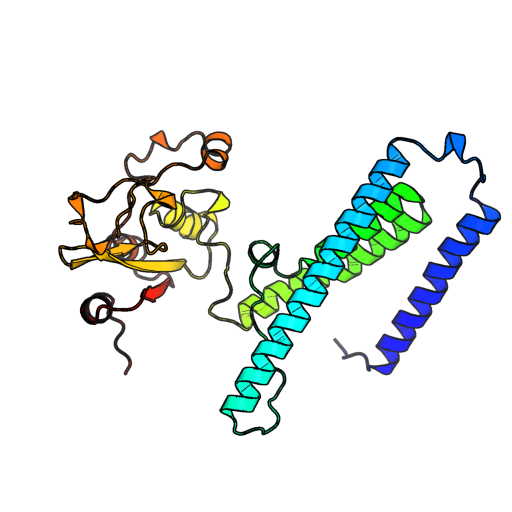488 -10.457 3.594 1.00 89.19 171 LYS A CA 1
ATOM 1412 C C . LYS A 1 171 ? -21.508 -10.783 2.478 1.00 89.19 171 LYS A C 1
ATOM 1414 O O . LYS A 1 171 ? -21.051 -11.913 2.352 1.00 89.19 171 LYS A O 1
ATOM 1419 N N . TYR A 1 172 ? -21.126 -9.779 1.691 1.00 85.62 172 TYR A N 1
ATOM 1420 C CA . TYR A 1 172 ? -20.130 -9.962 0.641 1.00 85.62 172 TYR A CA 1
ATOM 1421 C C . TYR A 1 172 ? -18.786 -10.439 1.216 1.00 85.62 172 TYR A C 1
ATOM 1423 O O . TYR A 1 172 ? -18.173 -11.372 0.697 1.00 85.62 172 TYR A O 1
ATOM 1431 N N . SER A 1 173 ? -18.364 -9.859 2.337 1.00 84.38 173 SER A N 1
ATOM 1432 C CA . SER A 1 173 ? -17.118 -10.228 3.013 1.00 84.38 173 SER A CA 1
ATOM 1433 C C . SER A 1 173 ? -17.139 -11.641 3.582 1.00 84.38 173 SER A C 1
ATOM 1435 O O . SER A 1 173 ? -16.180 -12.389 3.391 1.00 84.38 173 SER A O 1
ATOM 1437 N N . ALA A 1 174 ? -18.224 -12.016 4.255 1.00 86.25 174 ALA A N 1
ATOM 1438 C CA . ALA A 1 174 ? -18.368 -13.318 4.888 1.00 86.25 174 ALA A CA 1
ATOM 1439 C C . ALA A 1 174 ? -18.611 -14.432 3.859 1.00 86.25 174 ALA A C 1
ATOM 1441 O O . ALA A 1 174 ? -17.893 -15.431 3.830 1.00 86.25 174 ALA A O 1
ATOM 1442 N N . ASP A 1 175 ? -19.578 -14.245 2.962 1.00 85.81 175 ASP A N 1
ATOM 1443 C CA . ASP A 1 175 ? -20.055 -15.322 2.092 1.00 85.81 175 ASP A CA 1
ATOM 1444 C C . ASP A 1 175 ? -19.204 -15.459 0.826 1.00 85.81 175 ASP A C 1
ATOM 1446 O O . ASP A 1 175 ? -18.929 -16.570 0.363 1.00 85.81 175 ASP A O 1
ATOM 1450 N N . THR A 1 176 ? -18.783 -14.324 0.253 1.00 80.69 176 THR A N 1
ATOM 1451 C CA . THR A 1 176 ? -18.068 -14.298 -1.033 1.00 80.69 176 THR A CA 1
ATOM 1452 C C . THR A 1 176 ? -16.560 -14.277 -0.832 1.00 80.69 176 THR A C 1
ATOM 1454 O O . THR A 1 176 ? -15.861 -15.140 -1.365 1.00 80.69 176 THR A O 1
ATOM 1457 N N . LEU A 1 177 ? -16.049 -13.316 -0.055 1.00 76.44 177 LEU A N 1
ATOM 1458 C CA . LEU A 1 177 ? -14.607 -13.180 0.185 1.00 76.44 177 LEU A CA 1
ATOM 1459 C C . LEU A 1 177 ? -14.083 -14.158 1.245 1.00 76.44 177 LEU A C 1
ATOM 1461 O O . LEU A 1 177 ? -12.887 -14.451 1.247 1.00 76.44 177 LEU A O 1
ATOM 1465 N N . LYS A 1 178 ? -14.960 -14.671 2.118 1.00 79.88 178 LYS A N 1
ATOM 1466 C CA . LYS A 1 178 ? -14.630 -15.587 3.222 1.00 79.88 178 LYS A CA 1
ATOM 1467 C C . LYS A 1 178 ? -13.511 -15.047 4.111 1.00 79.88 178 LYS A C 1
ATOM 1469 O O . LYS A 1 178 ? -12.541 -15.744 4.414 1.00 79.88 178 LYS A O 1
ATOM 1474 N N . VAL A 1 179 ? -13.622 -13.775 4.497 1.00 73.69 179 VAL A N 1
ATOM 1475 C CA . VAL A 1 179 ? -12.650 -13.125 5.392 1.00 73.69 179 VAL A CA 1
ATOM 1476 C C . VAL A 1 179 ? -12.670 -13.780 6.773 1.00 73.69 179 VAL A C 1
ATOM 1478 O O . VAL A 1 179 ? -13.719 -14.178 7.246 1.00 73.69 179 VAL A O 1
ATOM 1481 N N . HIS A 1 180 ? -11.540 -13.897 7.461 1.00 72.00 180 HIS A N 1
ATOM 1482 C CA . HIS A 1 180 ? -11.502 -14.627 8.740 1.00 72.00 180 HIS A CA 1
ATOM 1483 C C . HIS A 1 180 ? -12.165 -13.878 9.908 1.00 72.00 180 HIS A C 1
ATOM 1485 O O . HIS A 1 180 ? -12.505 -14.499 10.909 1.00 72.00 180 HIS A O 1
ATOM 1491 N N . LEU A 1 181 ? -12.321 -12.559 9.783 1.00 79.62 181 LEU A N 1
ATOM 1492 C CA . LEU A 1 181 ? -12.775 -11.652 10.831 1.00 79.62 181 LEU A CA 1
ATOM 1493 C C . LEU A 1 181 ? -13.548 -10.500 10.183 1.00 79.62 181 LEU A C 1
ATOM 1495 O O . LEU A 1 181 ? -13.110 -9.985 9.151 1.00 79.62 181 LEU A O 1
ATOM 1499 N N . LEU A 1 182 ? -14.667 -10.095 10.782 1.00 82.38 182 LEU A N 1
ATOM 1500 C CA . LEU A 1 182 ? -15.363 -8.861 10.418 1.00 82.38 182 LEU A CA 1
ATOM 1501 C C . LEU A 1 182 ? -14.956 -7.741 11.383 1.00 82.38 182 LEU A C 1
ATOM 1503 O O . LEU A 1 182 ? -15.225 -7.828 12.577 1.00 82.38 182 LEU A O 1
ATOM 1507 N N . GLU A 1 183 ? -14.306 -6.702 10.866 1.00 81.38 183 GLU A N 1
ATOM 1508 C CA . GLU A 1 183 ? -14.030 -5.464 11.606 1.00 81.38 183 GLU A CA 1
ATOM 1509 C C . GLU A 1 183 ? -15.242 -4.539 11.495 1.00 81.38 183 GLU A C 1
ATOM 1511 O O . GLU A 1 183 ? -15.768 -4.330 10.392 1.00 81.38 183 GLU A O 1
ATOM 1516 N N . LEU A 1 184 ? -15.678 -3.988 12.626 1.00 87.19 184 LEU A N 1
ATOM 1517 C CA . LEU A 1 184 ? -16.777 -3.038 12.667 1.00 87.19 184 LEU A CA 1
ATOM 1518 C C . LEU A 1 184 ? -16.645 -2.063 13.835 1.00 87.19 184 LEU A C 1
ATOM 1520 O O . LEU A 1 184 ? -16.169 -2.406 14.915 1.00 87.19 184 LEU A O 1
ATOM 1524 N N . ASP A 1 185 ? -17.134 -0.849 13.620 1.00 87.50 185 ASP A N 1
ATOM 1525 C CA . ASP A 1 185 ? -17.209 0.187 14.641 1.00 87.50 185 ASP A CA 1
ATOM 1526 C C . ASP A 1 185 ? -18.646 0.376 15.085 1.00 87.50 185 ASP A C 1
ATOM 1528 O O . ASP A 1 185 ? -19.552 0.435 14.250 1.00 87.50 185 ASP A O 1
ATOM 1532 N N . VAL A 1 186 ? -18.847 0.550 16.385 1.00 90.94 186 VAL A N 1
ATOM 1533 C CA . VAL A 1 186 ? -20.183 0.756 16.944 1.00 90.94 186 VAL A CA 1
ATOM 1534 C C . VAL A 1 186 ? -20.332 2.117 17.592 1.00 90.94 186 VAL A C 1
ATOM 1536 O O . VAL A 1 186 ? -19.403 2.660 18.200 1.00 90.94 186 VAL A O 1
ATOM 1539 N N . GLN A 1 187 ? -21.540 2.651 17.460 1.00 91.62 187 GLN A N 1
ATOM 1540 C CA . GLN A 1 187 ? -21.997 3.871 18.109 1.00 91.62 187 GLN A CA 1
ATOM 1541 C C . GLN A 1 187 ? -23.424 3.685 18.622 1.00 91.62 187 GLN A C 1
ATOM 1543 O O . GLN A 1 187 ? -24.149 2.803 18.161 1.00 91.62 187 GLN A O 1
ATOM 1548 N N . LEU A 1 188 ? -23.820 4.530 19.571 1.00 92.31 188 LEU A N 1
ATOM 1549 C CA . LEU A 1 188 ? -25.145 4.501 20.176 1.00 92.31 188 LEU A CA 1
ATOM 1550 C C . LEU A 1 188 ? -26.014 5.640 19.639 1.00 92.31 188 LEU A C 1
ATOM 1552 O O . LEU A 1 188 ? -25.596 6.805 19.627 1.00 92.31 188 LEU A O 1
ATOM 1556 N N . THR A 1 189 ? -27.229 5.305 19.217 1.00 94.12 189 THR A N 1
ATOM 1557 C CA . THR A 1 189 ? -28.275 6.280 18.884 1.00 94.12 189 THR A CA 1
ATOM 1558 C C . THR A 1 189 ? -28.851 6.934 20.144 1.00 94.12 189 THR A C 1
ATOM 1560 O O . THR A 1 189 ? -28.562 6.540 21.274 1.00 94.12 189 THR A O 1
ATOM 1563 N N . LYS A 1 190 ? -29.698 7.950 19.961 1.00 93.38 190 LYS A N 1
ATOM 1564 C CA . LYS A 1 190 ? -30.400 8.661 21.039 1.00 93.38 190 LYS A CA 1
ATOM 1565 C C . LYS A 1 190 ? -31.356 7.766 21.837 1.00 93.38 190 LYS A C 1
ATOM 1567 O O . LYS A 1 190 ? -31.558 7.996 23.024 1.00 93.38 190 LYS A O 1
ATOM 1572 N N . ASP A 1 191 ? -31.958 6.783 21.176 1.00 93.94 191 ASP A N 1
ATOM 1573 C CA . ASP A 1 191 ? -32.855 5.767 21.739 1.00 93.94 191 ASP A CA 1
ATOM 1574 C C . ASP A 1 191 ? -32.112 4.480 22.143 1.00 93.94 191 ASP A C 1
ATOM 1576 O O . ASP A 1 191 ? -32.708 3.405 22.231 1.00 93.94 191 ASP A O 1
ATOM 1580 N N . ASN A 1 192 ? -30.808 4.599 22.411 1.00 90.62 192 ASN A N 1
ATOM 1581 C CA . ASN A 1 192 ? -29.948 3.545 22.943 1.00 90.62 192 ASN A CA 1
ATOM 1582 C C . ASN A 1 192 ? -29.914 2.267 22.088 1.00 90.62 192 ASN A C 1
ATOM 1584 O O . ASN A 1 192 ? -29.858 1.162 22.628 1.00 90.62 192 ASN A O 1
ATOM 1588 N N . GLN A 1 193 ? -29.942 2.414 20.761 1.00 92.88 193 GLN A N 1
ATOM 1589 C CA . GLN A 1 193 ? -29.711 1.327 19.812 1.00 92.88 193 GLN A CA 1
ATOM 1590 C C . GLN A 1 193 ? -28.246 1.314 19.365 1.00 92.88 193 GLN A C 1
ATOM 1592 O O . GLN A 1 193 ? -27.681 2.349 18.996 1.00 92.88 193 GLN A O 1
ATOM 1597 N N . VAL A 1 194 ? -27.630 0.129 19.366 1.00 93.19 194 VAL A N 1
ATOM 1598 C CA . VAL A 1 194 ? -26.249 -0.057 18.903 1.00 93.19 194 VAL A CA 1
ATOM 1599 C C . VAL A 1 194 ? -26.229 -0.207 17.388 1.00 93.19 194 VAL A C 1
ATOM 1601 O O . VAL A 1 194 ? -26.706 -1.206 16.843 1.00 93.19 194 VAL A O 1
ATOM 1604 N N . VAL A 1 195 ? -25.631 0.765 16.709 1.00 94.69 195 VAL A N 1
ATOM 1605 C CA . VAL A 1 195 ? -25.515 0.794 15.249 1.00 94.69 195 VAL A CA 1
ATOM 1606 C C . VAL A 1 195 ? -24.071 0.676 14.797 1.00 94.69 195 VAL A C 1
ATOM 1608 O O . VAL A 1 195 ? -23.151 1.107 15.493 1.00 94.69 195 VAL A O 1
ATOM 1611 N N . ILE A 1 196 ? -23.876 0.113 13.607 1.00 93.19 196 ILE A N 1
ATOM 1612 C CA . ILE A 1 196 ? -22.554 -0.048 13.006 1.00 93.19 196 ILE A CA 1
ATOM 1613 C C . ILE A 1 196 ? -22.218 1.201 12.187 1.00 93.19 196 ILE A C 1
ATOM 1615 O O . ILE A 1 196 ? -22.775 1.420 11.109 1.00 93.19 196 ILE A O 1
ATOM 1619 N N . PHE A 1 197 ? -21.315 2.039 12.698 1.00 90.19 197 PHE A N 1
ATOM 1620 C CA . PHE A 1 197 ? -20.912 3.282 12.042 1.00 90.19 197 PHE A CA 1
ATOM 1621 C C . PHE A 1 197 ? -19.546 3.794 12.538 1.00 90.19 197 PHE A C 1
ATOM 1623 O O . PHE A 1 197 ? -19.340 4.018 13.730 1.00 90.19 197 PHE A O 1
ATOM 1630 N N . HIS A 1 198 ? -18.618 4.052 11.611 1.00 85.06 198 HIS A N 1
ATOM 1631 C CA . HIS A 1 198 ? -17.233 4.437 11.931 1.00 85.06 198 HIS A CA 1
ATOM 1632 C C . HIS A 1 198 ? -17.066 5.921 12.300 1.00 85.06 198 HIS A C 1
ATOM 1634 O O . HIS A 1 198 ? -16.381 6.261 13.270 1.00 85.06 198 HIS A O 1
ATOM 1640 N N . ASP A 1 199 ? -17.641 6.830 11.508 1.00 83.62 199 ASP A N 1
ATOM 1641 C CA . ASP A 1 199 ? -17.348 8.259 11.629 1.00 83.62 199 ASP A CA 1
ATOM 1642 C C . ASP A 1 199 ? -18.051 8.883 12.830 1.00 83.62 199 ASP A C 1
ATOM 1644 O O . ASP A 1 199 ? -19.222 8.634 13.084 1.00 83.62 199 ASP A O 1
ATOM 1648 N N . ARG A 1 200 ? -17.384 9.807 13.523 1.00 82.25 200 ARG A N 1
ATOM 1649 C CA . ARG A 1 200 ? -18.042 10.577 14.593 1.00 82.25 200 ARG A CA 1
ATOM 1650 C C . ARG A 1 200 ? -19.184 11.460 14.082 1.00 82.25 200 ARG A C 1
ATOM 1652 O O . ARG A 1 200 ? -20.053 11.836 14.856 1.00 82.25 200 ARG A O 1
ATOM 1659 N N . ASN A 1 201 ? -19.147 11.850 12.810 1.00 88.94 201 ASN A N 1
ATOM 1660 C CA . ASN A 1 201 ? -20.089 12.783 12.203 1.00 88.94 201 ASN A CA 1
ATOM 1661 C C . ASN A 1 201 ? -20.619 12.212 10.880 1.00 88.94 201 ASN A C 1
ATOM 1663 O O . ASN A 1 201 ? -19.867 11.632 10.097 1.00 88.94 201 ASN A O 1
ATOM 1667 N N . LEU A 1 202 ? -21.908 12.416 10.621 1.00 89.62 202 LEU A N 1
ATOM 1668 C CA . LEU A 1 202 ? -22.641 11.890 9.471 1.00 89.62 202 LEU A CA 1
ATOM 1669 C C . LEU A 1 202 ? -22.371 12.663 8.165 1.00 89.62 202 LEU A C 1
ATOM 1671 O O . LEU A 1 202 ? -22.893 12.294 7.114 1.00 89.62 202 LEU A O 1
ATOM 1675 N N . LEU A 1 203 ? -21.552 13.720 8.180 1.00 87.62 203 LEU A N 1
ATOM 1676 C CA . LEU A 1 203 ? -21.362 14.614 7.035 1.00 87.62 203 LEU A CA 1
ATOM 1677 C C . LEU A 1 203 ? -20.735 13.901 5.837 1.00 87.62 203 LEU A C 1
ATOM 1679 O O . LEU A 1 203 ? -21.196 14.080 4.714 1.00 87.62 203 LEU A O 1
ATOM 1683 N N . ARG A 1 204 ? -19.699 13.084 6.061 1.00 83.62 204 ARG A N 1
ATOM 1684 C CA . ARG A 1 204 ? -18.989 12.404 4.968 1.00 83.62 204 ARG A CA 1
ATOM 1685 C C . ARG A 1 204 ? -19.857 11.339 4.305 1.00 83.62 204 ARG A C 1
ATOM 1687 O O . ARG A 1 204 ? -19.875 11.245 3.081 1.00 83.62 204 ARG A O 1
ATOM 1694 N N . LEU A 1 205 ? -20.524 10.525 5.119 1.00 85.69 205 LEU A N 1
ATOM 1695 C CA . LEU A 1 205 ? -21.211 9.320 4.659 1.00 85.69 205 LEU A CA 1
ATOM 1696 C C . LEU A 1 205 ? -22.693 9.523 4.379 1.00 85.69 205 LEU A C 1
ATOM 1698 O O . LEU A 1 205 ? -23.218 8.855 3.500 1.00 85.69 205 LEU A O 1
ATOM 1702 N N . CYS A 1 206 ? -23.355 10.451 5.064 1.00 89.81 206 CYS A N 1
ATOM 1703 C CA . CYS A 1 206 ? -24.787 10.706 4.907 1.00 89.81 206 CYS A CA 1
ATOM 1704 C C . CYS A 1 206 ? -25.088 12.132 4.416 1.00 89.81 206 CYS A C 1
ATOM 1706 O O . CYS A 1 206 ? -26.235 12.444 4.116 1.00 89.81 206 CYS A O 1
ATOM 1708 N N . GLY A 1 207 ? -24.090 13.022 4.347 1.00 90.31 207 GLY A N 1
ATOM 1709 C CA . GLY A 1 207 ? -24.289 14.424 3.959 1.00 90.31 207 GLY A CA 1
ATOM 1710 C C . GLY A 1 207 ? -24.925 15.296 5.047 1.00 90.31 207 GLY A C 1
ATOM 1711 O O . GLY A 1 207 ? -25.287 16.440 4.777 1.00 90.31 207 GLY A O 1
ATOM 1712 N N . VAL A 1 208 ? -25.062 14.784 6.275 1.00 93.00 208 VAL A N 1
ATOM 1713 C CA . VAL A 1 208 ? -25.730 15.476 7.387 1.00 93.00 208 VAL A CA 1
ATOM 1714 C C . VAL A 1 208 ? -24.708 15.858 8.451 1.00 93.00 208 VAL A C 1
ATOM 1716 O O . VAL A 1 208 ? -24.045 14.997 9.009 1.00 93.00 208 VAL A O 1
ATOM 1719 N N . ASN A 1 209 ? -24.593 17.144 8.784 1.00 94.38 209 ASN A N 1
ATOM 1720 C CA . ASN A 1 209 ? -23.659 17.609 9.815 1.00 94.38 209 ASN A CA 1
ATOM 1721 C C . ASN A 1 209 ? -24.216 17.417 11.242 1.00 94.38 209 ASN A C 1
ATOM 1723 O O . ASN A 1 209 ? -24.548 18.390 11.919 1.00 94.38 209 ASN A O 1
ATOM 1727 N N . LYS A 1 210 ? -24.359 16.159 11.660 1.00 94.06 210 LYS A N 1
ATOM 1728 C CA . LYS A 1 210 ? -24.826 15.710 12.984 1.00 94.06 210 LYS A CA 1
ATOM 1729 C C . LYS A 1 210 ? -24.106 14.417 13.384 1.00 94.06 210 LYS A C 1
ATOM 1731 O O . LYS A 1 210 ? -23.417 13.824 12.550 1.00 94.06 210 LYS A O 1
ATOM 1736 N N . THR A 1 211 ? -24.238 13.976 14.629 1.00 92.31 211 THR A N 1
ATOM 1737 C CA . THR A 1 211 ? -23.677 12.700 15.113 1.00 92.31 211 THR A CA 1
ATOM 1738 C C . THR A 1 211 ? -24.759 11.621 15.208 1.00 92.31 211 THR A C 1
ATOM 1740 O O . THR A 1 211 ? -25.949 11.919 15.133 1.00 92.31 211 THR A O 1
ATOM 1743 N N . ILE A 1 212 ? -24.364 10.353 15.375 1.00 92.94 212 ILE A N 1
ATOM 1744 C CA . ILE A 1 212 ? -25.313 9.237 15.565 1.00 92.94 212 ILE A CA 1
ATOM 1745 C C . ILE A 1 212 ? -26.202 9.464 16.800 1.00 92.94 212 ILE A C 1
ATOM 1747 O O . ILE A 1 212 ? -27.409 9.240 16.746 1.00 92.94 212 ILE A O 1
ATOM 1751 N N . SER A 1 213 ? -25.629 10.000 17.880 1.00 92.38 213 SER A N 1
ATOM 1752 C CA . SER A 1 213 ? -26.328 10.292 19.138 1.00 92.38 213 SER A CA 1
ATOM 1753 C C . SER A 1 213 ? -27.423 11.367 19.032 1.00 92.38 213 SER A C 1
ATOM 1755 O O . SER A 1 213 ? -28.156 11.584 19.994 1.00 92.38 213 SER A O 1
ATOM 1757 N N . ASP A 1 214 ? -27.541 12.060 17.893 1.00 93.94 214 ASP A N 1
ATOM 1758 C CA . ASP A 1 214 ? -28.575 13.077 17.660 1.00 93.94 214 ASP A CA 1
ATOM 1759 C C . ASP A 1 214 ? -29.912 12.489 17.157 1.00 93.94 214 ASP A C 1
ATOM 1761 O O . ASP A 1 214 ? -30.910 13.216 17.098 1.00 93.94 214 ASP A O 1
ATOM 1765 N N . PHE A 1 215 ? -29.948 11.205 16.780 1.00 96.12 215 PHE A N 1
ATOM 1766 C CA . PHE A 1 215 ? -31.087 10.555 16.117 1.00 96.12 215 PHE A CA 1
ATOM 1767 C C . PHE A 1 215 ? -31.590 9.344 16.896 1.00 96.12 215 PHE A C 1
ATOM 1769 O O . PHE A 1 215 ? -30.788 8.626 17.486 1.00 96.12 215 PHE A O 1
ATOM 1776 N N . ASN A 1 216 ? -32.899 9.083 16.845 1.00 96.88 216 ASN A N 1
ATOM 1777 C CA . ASN A 1 216 ? -33.406 7.736 17.111 1.00 96.88 216 ASN A CA 1
ATOM 1778 C C . ASN A 1 216 ? -33.040 6.825 15.932 1.00 96.88 216 ASN A C 1
ATOM 1780 O O . ASN A 1 216 ? -32.822 7.317 14.821 1.00 96.88 216 ASN A O 1
ATOM 1784 N N . PHE A 1 217 ? -33.010 5.513 16.142 1.00 95.25 217 PHE A N 1
ATOM 1785 C CA . PHE A 1 217 ? -32.622 4.565 15.100 1.00 95.25 217 PHE A CA 1
ATOM 1786 C C . PHE A 1 217 ? -33.482 4.673 13.830 1.00 95.25 217 PHE A C 1
ATOM 1788 O O . PHE A 1 217 ? -32.938 4.716 12.727 1.00 95.25 217 PHE A O 1
ATOM 1795 N N . GLU A 1 218 ? -34.804 4.793 13.975 1.00 94.50 218 GLU A N 1
ATOM 1796 C CA . GLU A 1 218 ? -35.733 4.916 12.838 1.00 94.50 218 GLU A CA 1
ATOM 1797 C C . GLU A 1 218 ? -35.530 6.207 12.025 1.00 94.50 218 GLU A C 1
ATOM 1799 O O . GLU A 1 218 ? -35.849 6.252 10.837 1.00 94.50 218 GLU A O 1
ATOM 1804 N N . ASP A 1 219 ? -34.958 7.240 12.649 1.00 95.69 219 ASP A N 1
ATOM 1805 C CA . ASP A 1 219 ? -34.728 8.557 12.053 1.00 95.69 219 ASP A CA 1
ATOM 1806 C C . ASP A 1 219 ? -33.328 8.692 11.420 1.00 95.69 219 ASP A C 1
ATOM 1808 O O . ASP A 1 219 ? -32.974 9.764 10.913 1.00 95.69 219 ASP A O 1
ATOM 1812 N N . LEU A 1 220 ? -32.498 7.641 11.466 1.00 95.75 220 LEU A N 1
ATOM 1813 C CA . LEU A 1 220 ? -31.137 7.695 10.940 1.00 95.75 220 LEU A CA 1
ATOM 1814 C C . LEU A 1 220 ? -31.123 7.920 9.419 1.00 95.75 220 LEU A C 1
ATOM 1816 O O . LEU A 1 220 ? -31.845 7.256 8.668 1.00 95.75 220 LEU A O 1
ATOM 1820 N N . PRO A 1 221 ? -30.251 8.815 8.919 1.00 94.56 221 PRO A N 1
ATOM 1821 C CA . PRO A 1 221 ? -30.130 9.030 7.488 1.00 94.56 221 PRO A CA 1
ATOM 1822 C C . PRO A 1 221 ? -29.484 7.820 6.803 1.00 94.56 221 PRO A C 1
ATOM 1824 O O . PRO A 1 221 ? -28.652 7.114 7.374 1.00 94.56 221 PRO A O 1
ATOM 1827 N N . ARG A 1 222 ? -29.821 7.627 5.527 1.00 93.06 222 ARG A N 1
ATOM 1828 C CA . ARG A 1 222 ? -29.185 6.615 4.676 1.00 93.06 222 ARG A CA 1
ATOM 1829 C C . ARG A 1 222 ? -27.806 7.069 4.200 1.00 93.06 222 ARG A C 1
ATOM 1831 O O . ARG A 1 222 ? -27.545 8.262 4.040 1.00 93.06 222 ARG A O 1
ATOM 1838 N N . LEU A 1 223 ? -26.943 6.095 3.934 1.00 90.44 223 LEU A N 1
ATOM 1839 C CA . LEU A 1 223 ? -25.609 6.309 3.390 1.00 90.44 223 LEU A CA 1
ATOM 1840 C C . LEU A 1 223 ? -25.693 6.764 1.927 1.00 90.44 223 LEU A C 1
ATOM 1842 O O . LEU A 1 223 ? -26.479 6.256 1.118 1.00 90.44 223 LEU A O 1
ATOM 1846 N N . LEU A 1 224 ? -24.837 7.715 1.576 1.00 89.12 224 LEU A N 1
ATOM 1847 C CA . LEU A 1 224 ? -24.606 8.155 0.210 1.00 89.12 224 LEU A CA 1
ATOM 1848 C C . LEU A 1 224 ? -23.813 7.086 -0.541 1.00 89.12 224 LEU A C 1
ATOM 1850 O O . LEU A 1 224 ? -22.836 6.545 -0.029 1.00 89.12 224 LEU A O 1
ATOM 1854 N N . ILE A 1 225 ? -24.196 6.830 -1.791 1.00 85.12 225 ILE A N 1
ATOM 1855 C CA . ILE A 1 225 ? -23.478 5.896 -2.661 1.00 85.12 225 ILE A CA 1
ATOM 1856 C C . ILE A 1 225 ? -22.287 6.630 -3.299 1.00 85.12 225 ILE A C 1
ATOM 1858 O O . ILE A 1 225 ? -22.507 7.570 -4.073 1.00 85.12 225 ILE A O 1
ATOM 1862 N N . PRO A 1 226 ? -21.033 6.214 -3.038 1.00 77.88 226 PRO A N 1
ATOM 1863 C CA . PRO A 1 226 ? -19.859 6.801 -3.674 1.00 77.88 226 PRO A CA 1
ATOM 1864 C C . PRO A 1 226 ? -19.917 6.690 -5.204 1.00 77.88 226 PRO A C 1
ATOM 1866 O O . PRO A 1 226 ? -20.219 5.630 -5.748 1.00 77.88 226 PRO A O 1
ATOM 1869 N N . GLU A 1 227 ? -19.529 7.748 -5.922 1.00 77.06 227 GLU A N 1
ATOM 1870 C CA . GLU A 1 227 ? -19.509 7.767 -7.399 1.00 77.06 227 GLU A CA 1
ATOM 1871 C C . GLU A 1 227 ? -18.683 6.628 -8.017 1.00 77.06 227 GLU A C 1
ATOM 1873 O O . GLU A 1 227 ? -19.025 6.097 -9.071 1.00 77.06 227 GLU A O 1
ATOM 1878 N N . LYS A 1 228 ? -17.600 6.215 -7.347 1.00 69.75 228 LYS A N 1
ATOM 1879 C CA . LYS A 1 228 ? -16.785 5.071 -7.782 1.00 69.75 228 LYS A CA 1
ATOM 1880 C C . LYS A 1 228 ? -17.580 3.765 -7.767 1.00 69.75 228 LYS A C 1
ATOM 1882 O O . LYS A 1 228 ? -17.422 2.961 -8.675 1.00 69.75 228 LYS A O 1
ATOM 1887 N N . LEU A 1 229 ? -18.440 3.574 -6.769 1.00 72.81 229 LEU A N 1
ATOM 1888 C CA . LEU A 1 229 ? -19.257 2.373 -6.631 1.00 72.81 229 LEU A CA 1
ATOM 1889 C C . LEU A 1 229 ? -20.415 2.351 -7.635 1.00 72.81 229 LEU A C 1
ATOM 1891 O O . LEU A 1 229 ? -20.673 1.302 -8.215 1.00 72.81 229 LEU A O 1
ATOM 1895 N N . LYS A 1 230 ? -21.023 3.507 -7.945 1.00 75.56 230 LYS A N 1
ATOM 1896 C CA . LYS A 1 230 ? -22.067 3.623 -8.987 1.00 75.56 230 LYS A CA 1
ATOM 1897 C C . LYS A 1 230 ? -21.613 3.144 -10.371 1.00 75.56 230 LYS A C 1
ATOM 1899 O O . LYS A 1 230 ? -22.435 2.729 -11.175 1.00 75.56 230 LYS A O 1
ATOM 1904 N N . LYS A 1 231 ? -20.312 3.239 -10.665 1.00 68.62 231 LYS A N 1
ATOM 1905 C CA . LYS A 1 231 ? -19.730 2.807 -11.947 1.00 68.62 231 LYS A CA 1
ATOM 1906 C C . LYS A 1 231 ? -19.393 1.319 -11.992 1.00 68.62 231 LYS A C 1
ATOM 1908 O O . LYS A 1 231 ? -19.301 0.761 -13.079 1.00 68.62 231 LYS A O 1
ATOM 1913 N N . THR A 1 232 ? -19.166 0.710 -10.833 1.00 63.59 232 THR A N 1
ATOM 1914 C CA . THR A 1 232 ? -18.631 -0.655 -10.715 1.00 63.59 232 THR A CA 1
ATOM 1915 C C . THR A 1 232 ? -19.716 -1.665 -10.358 1.00 63.59 232 THR A C 1
ATOM 1917 O O . THR A 1 232 ? -19.601 -2.838 -10.698 1.00 63.59 232 THR A O 1
ATOM 1920 N N . VAL A 1 233 ? -20.776 -1.222 -9.683 1.00 66.75 233 VAL A N 1
ATOM 1921 C CA . VAL A 1 233 ? -21.869 -2.067 -9.203 1.00 66.75 233 VAL A CA 1
ATOM 1922 C C . VAL A 1 233 ? -23.173 -1.543 -9.798 1.00 66.75 233 VAL A C 1
ATOM 1924 O O . VAL A 1 233 ? -23.618 -0.450 -9.454 1.00 66.75 233 VAL A O 1
ATOM 1927 N N . SER A 1 234 ? -23.767 -2.310 -10.713 1.00 58.66 234 SER A N 1
ATOM 1928 C CA . SER A 1 234 ? -25.033 -1.967 -11.375 1.00 58.66 234 SER A CA 1
ATOM 1929 C C . SER A 1 234 ? -26.266 -2.270 -10.518 1.00 58.66 234 SER A C 1
ATOM 1931 O O . SER A 1 234 ? -27.289 -1.611 -10.673 1.00 58.66 234 SER A O 1
ATOM 1933 N N . ASP A 1 235 ? -26.152 -3.215 -9.580 1.00 62.03 235 ASP A N 1
ATOM 1934 C CA . ASP A 1 235 ? -27.310 -3.908 -8.998 1.00 62.03 235 ASP A CA 1
ATOM 1935 C C . ASP A 1 235 ? -27.587 -3.519 -7.537 1.00 62.03 235 ASP A C 1
ATOM 1937 O O . ASP A 1 235 ? -28.035 -4.331 -6.732 1.00 62.03 235 ASP A O 1
ATOM 1941 N N . PHE A 1 236 ? -27.359 -2.257 -7.158 1.00 63.69 236 PHE A N 1
ATOM 1942 C CA . PHE A 1 236 ? -27.783 -1.770 -5.831 1.00 63.69 236 PHE A CA 1
ATOM 1943 C C . PHE A 1 236 ? -29.304 -1.887 -5.602 1.00 63.69 236 PHE A C 1
ATOM 1945 O O . PHE A 1 236 ? -29.770 -1.761 -4.475 1.00 63.69 236 PHE A O 1
ATOM 1952 N N . SER A 1 237 ? -30.087 -2.102 -6.662 1.00 54.72 237 SER A N 1
ATOM 1953 C CA . SER A 1 237 ? -31.549 -2.048 -6.659 1.00 54.72 237 SER A CA 1
ATOM 1954 C C . SER A 1 237 ? -32.263 -3.273 -6.088 1.00 54.72 237 SER A C 1
ATOM 1956 O O . SER A 1 237 ? -33.468 -3.183 -5.868 1.00 54.72 237 SER A O 1
ATOM 1958 N N . GLU A 1 238 ? -31.588 -4.407 -5.882 1.00 65.19 238 GLU A N 1
ATOM 1959 C CA . GLU A 1 238 ? -32.263 -5.621 -5.383 1.00 65.19 238 GLU A CA 1
ATOM 1960 C C . GLU A 1 238 ? -32.506 -5.597 -3.868 1.00 65.19 238 GLU A C 1
ATOM 1962 O O . GLU A 1 238 ? -33.469 -6.196 -3.393 1.00 65.19 238 GLU A O 1
ATOM 1967 N N . ASP A 1 239 ? -31.679 -4.868 -3.114 1.00 75.25 239 ASP A N 1
ATOM 1968 C CA . ASP A 1 239 ? -31.830 -4.706 -1.669 1.00 75.25 239 ASP A CA 1
ATOM 1969 C C . ASP A 1 239 ? -32.181 -3.241 -1.341 1.00 75.25 239 ASP A C 1
ATOM 1971 O O . ASP A 1 239 ? -31.318 -2.360 -1.447 1.00 75.25 239 ASP A O 1
ATOM 1975 N N . PRO A 1 240 ? -33.430 -2.933 -0.940 1.00 76.19 240 PRO A N 1
ATOM 1976 C CA . PRO A 1 240 ? -33.834 -1.571 -0.593 1.00 76.19 240 PRO A CA 1
ATOM 1977 C C . PRO A 1 240 ? -33.080 -1.018 0.627 1.00 76.19 240 PRO A C 1
ATOM 1979 O O . PRO A 1 240 ? -33.059 0.196 0.830 1.00 76.19 240 PRO A O 1
ATOM 1982 N N . ASP A 1 241 ? -32.416 -1.872 1.408 1.00 82.19 241 ASP A N 1
ATOM 1983 C CA . ASP A 1 241 ? -31.635 -1.501 2.586 1.00 82.19 241 ASP A CA 1
ATOM 1984 C C . ASP A 1 241 ? -30.118 -1.565 2.366 1.00 82.19 241 ASP A C 1
ATOM 1986 O O . ASP A 1 241 ? -29.349 -1.406 3.316 1.00 82.19 241 ASP A O 1
ATOM 1990 N N . HIS A 1 242 ? -29.658 -1.678 1.112 1.00 83.50 242 HIS A N 1
ATOM 1991 C CA . HIS A 1 242 ? -28.228 -1.742 0.778 1.00 83.50 242 HIS A CA 1
ATOM 1992 C C . HIS A 1 242 ? -27.392 -0.564 1.307 1.00 83.50 242 HIS A C 1
ATOM 1994 O O . HIS A 1 242 ? -26.178 -0.697 1.451 1.00 83.50 242 HIS A O 1
ATOM 2000 N N . ASN A 1 243 ? -28.018 0.586 1.569 1.00 88.75 243 ASN A N 1
ATOM 2001 C CA . ASN A 1 243 ? -27.381 1.800 2.076 1.00 88.75 243 ASN A CA 1
ATOM 2002 C C . ASN A 1 243 ? -27.909 2.242 3.452 1.00 88.75 243 ASN A C 1
ATOM 2004 O O . ASN A 1 243 ? -27.737 3.402 3.833 1.00 88.75 243 ASN A O 1
ATOM 2008 N N . ARG A 1 244 ? -28.582 1.358 4.193 1.00 93.06 244 ARG A N 1
ATOM 2009 C CA . ARG A 1 244 ? -29.023 1.643 5.562 1.00 93.06 244 ARG A CA 1
ATOM 2010 C C . ARG A 1 244 ? -27.874 1.412 6.549 1.00 93.06 244 ARG A C 1
ATOM 2012 O O . ARG A 1 244 ? -27.094 0.477 6.380 1.00 93.06 244 ARG A O 1
ATOM 2019 N N . ILE A 1 245 ? -27.799 2.245 7.589 1.00 94.75 245 ILE A N 1
ATOM 2020 C CA . ILE A 1 245 ? -26.937 2.002 8.754 1.00 94.75 245 ILE A CA 1
ATOM 2021 C C . ILE A 1 245 ? -27.545 0.833 9.551 1.00 94.75 245 ILE A C 1
ATOM 2023 O O . ILE A 1 245 ? -28.694 0.946 9.993 1.00 94.75 245 ILE A O 1
ATOM 2027 N N . PRO A 1 246 ? -26.841 -0.298 9.711 1.00 94.81 246 PRO A N 1
ATOM 2028 C CA . PRO A 1 246 ? -27.416 -1.475 10.342 1.00 94.81 246 PRO A CA 1
ATOM 2029 C C . PRO A 1 246 ? -27.253 -1.466 11.862 1.00 94.81 246 PRO A C 1
ATOM 2031 O O . PRO A 1 246 ? -26.341 -0.834 12.404 1.00 94.81 246 PRO A O 1
ATOM 2034 N N . LEU A 1 247 ? -28.122 -2.210 12.544 1.00 95.06 247 LEU A N 1
ATOM 2035 C CA . LEU A 1 247 ? -27.942 -2.541 13.955 1.00 95.06 247 LEU A CA 1
ATOM 2036 C C . LEU A 1 247 ? -26.861 -3.607 14.101 1.00 95.06 247 LEU A C 1
ATOM 2038 O O . LEU A 1 247 ? -26.735 -4.511 13.270 1.00 95.06 247 LEU A O 1
ATOM 2042 N N . LEU A 1 248 ? -26.143 -3.564 15.220 1.00 93.56 248 LEU A N 1
ATOM 2043 C CA . LEU A 1 248 ? -25.220 -4.637 15.580 1.00 93.56 248 LEU A CA 1
ATOM 2044 C C . LEU A 1 248 ? -25.953 -5.981 15.737 1.00 93.56 248 LEU A C 1
ATOM 2046 O O . LEU A 1 248 ? -25.483 -7.009 15.253 1.00 93.56 248 LEU A O 1
ATOM 2050 N N . GLU A 1 249 ? -27.140 -5.968 16.351 1.00 92.19 249 GLU A N 1
ATOM 2051 C CA . GLU A 1 249 ? -27.956 -7.171 16.555 1.00 92.19 249 GLU A CA 1
ATOM 2052 C C . GLU A 1 249 ? -28.346 -7.845 15.228 1.00 92.19 249 GLU A C 1
ATOM 2054 O O . GLU A 1 249 ? -28.404 -9.072 15.141 1.00 92.19 249 GLU A O 1
ATOM 2059 N N . GLU A 1 250 ? -28.581 -7.064 14.170 1.00 93.75 250 GLU A N 1
ATOM 2060 C CA . GLU A 1 250 ? -28.886 -7.603 12.841 1.00 93.75 250 GLU A CA 1
ATOM 2061 C C . GLU A 1 250 ? -27.713 -8.411 12.287 1.00 93.75 250 GLU A C 1
ATOM 2063 O O . GLU A 1 250 ? -27.913 -9.492 11.728 1.00 93.75 250 GLU A O 1
ATOM 2068 N N . LEU A 1 251 ? -26.487 -7.921 12.483 1.00 92.69 251 LEU A N 1
ATOM 2069 C CA . LEU A 1 251 ? -25.293 -8.630 12.047 1.00 92.69 251 LEU A CA 1
ATOM 2070 C C . LEU A 1 251 ? -25.067 -9.910 12.861 1.00 92.69 251 LEU A C 1
ATOM 2072 O O . LEU A 1 251 ? -24.786 -10.956 12.275 1.00 92.69 251 LEU A O 1
ATOM 2076 N N . PHE A 1 252 ? -25.264 -9.868 14.182 1.00 92.19 252 PHE A N 1
ATOM 2077 C CA . PHE A 1 252 ? -25.177 -11.062 15.029 1.00 92.19 252 PHE A CA 1
ATOM 2078 C C . PHE A 1 252 ? -26.231 -12.118 14.688 1.00 92.19 252 PHE A C 1
ATOM 2080 O O . PHE A 1 252 ? -25.925 -13.307 14.700 1.00 92.19 252 PHE A O 1
ATOM 2087 N N . LYS A 1 253 ? -27.456 -11.713 14.332 1.00 93.31 253 LYS A N 1
ATOM 2088 C CA . LYS A 1 253 ? -28.495 -12.651 13.872 1.00 93.31 253 LYS A CA 1
ATOM 2089 C C . LYS A 1 253 ? -28.110 -13.345 12.569 1.00 93.31 253 LYS A C 1
ATOM 2091 O O . LYS A 1 253 ? -28.398 -14.528 12.405 1.00 93.31 253 LYS A O 1
ATOM 2096 N N . LEU A 1 254 ? -27.475 -12.620 11.648 1.00 92.25 254 LEU A N 1
ATOM 2097 C CA . LEU A 1 254 ? -27.016 -13.180 10.375 1.00 92.25 254 LEU A CA 1
ATOM 2098 C C . LEU A 1 254 ? -25.810 -14.107 10.555 1.00 92.25 254 LEU A C 1
ATOM 2100 O O . LEU A 1 254 ? -25.727 -15.145 9.904 1.00 92.25 254 LEU A O 1
ATOM 2104 N N . TYR A 1 255 ? -24.894 -13.740 11.450 1.00 91.94 255 TYR A N 1
ATOM 2105 C CA . TYR A 1 255 ? -23.585 -14.369 11.588 1.00 91.94 255 TYR A CA 1
ATOM 2106 C C . TYR A 1 255 ? -23.239 -14.672 13.056 1.00 91.94 255 TYR A C 1
ATOM 2108 O O . TYR A 1 255 ? -22.236 -14.178 13.568 1.00 91.94 255 TYR A O 1
ATOM 2116 N N . PRO A 1 256 ? -24.016 -15.527 13.746 1.00 88.94 256 PRO A N 1
ATOM 2117 C CA . PRO A 1 256 ? -23.907 -15.711 15.198 1.00 88.94 256 PRO A CA 1
ATOM 2118 C C . PRO A 1 256 ? -22.585 -16.338 15.660 1.00 88.94 256 PRO A C 1
ATOM 2120 O O . PRO A 1 256 ? -22.220 -16.213 16.823 1.00 88.94 256 PRO A O 1
ATOM 2123 N N . LEU A 1 257 ? -21.881 -17.040 14.767 1.00 87.44 257 LEU A N 1
ATOM 2124 C CA . LEU A 1 257 ? -20.617 -17.729 15.057 1.00 87.44 257 LEU A CA 1
ATOM 2125 C C . LEU A 1 257 ? -19.430 -17.155 14.276 1.00 87.44 257 LEU A C 1
ATOM 2127 O O . LEU A 1 257 ? -18.337 -17.718 14.319 1.00 87.44 257 LEU A O 1
ATOM 2131 N N . TYR A 1 258 ? -19.641 -16.085 13.510 1.00 84.56 258 TYR A N 1
ATOM 2132 C CA . TYR A 1 258 ? -18.575 -15.512 12.701 1.00 84.56 258 TYR A CA 1
ATOM 2133 C C . TYR A 1 258 ? -17.685 -14.640 13.588 1.00 84.56 258 TYR A C 1
ATOM 2135 O O . TYR A 1 258 ? -18.222 -13.833 14.346 1.00 84.56 258 TYR A O 1
ATOM 2143 N N . PRO A 1 259 ? -16.350 -14.765 13.523 1.00 81.88 259 PRO A N 1
ATOM 2144 C CA . PRO A 1 259 ? -15.473 -13.913 14.313 1.00 81.88 259 PRO A CA 1
ATOM 2145 C C . PRO A 1 259 ? -15.665 -12.435 13.949 1.00 81.88 259 PRO A C 1
ATOM 2147 O O . PRO A 1 259 ? -15.611 -12.067 12.771 1.00 81.88 259 PRO A O 1
ATOM 2150 N N . MET A 1 260 ? -15.854 -11.581 14.957 1.00 85.12 260 MET A N 1
ATOM 2151 C CA . MET A 1 260 ? -15.999 -10.133 14.785 1.00 85.12 260 MET A CA 1
ATOM 2152 C C . MET A 1 260 ? -15.086 -9.389 15.759 1.00 85.12 260 MET A C 1
ATOM 2154 O O . MET A 1 260 ? -14.978 -9.775 16.922 1.00 85.12 260 MET A O 1
ATOM 2158 N N . GLN A 1 261 ? -14.456 -8.315 15.287 1.00 81.88 261 GLN A N 1
ATOM 2159 C CA . GLN A 1 261 ? -13.771 -7.334 16.124 1.00 81.88 261 GLN A CA 1
ATOM 2160 C C . GLN A 1 261 ? -14.630 -6.074 16.179 1.00 81.88 261 GLN A C 1
ATOM 2162 O O . GLN A 1 261 ? -14.919 -5.470 15.146 1.00 81.88 261 GLN A O 1
ATOM 2167 N N . ILE A 1 262 ? -15.037 -5.705 17.393 1.00 84.69 262 ILE A N 1
ATOM 2168 C CA . ILE A 1 262 ? -15.981 -4.619 17.647 1.00 84.69 262 ILE A CA 1
ATOM 2169 C C . ILE A 1 262 ? -15.239 -3.467 18.311 1.00 84.69 262 ILE A C 1
ATOM 2171 O O . ILE A 1 262 ? -14.900 -3.524 19.493 1.00 84.69 262 ILE A O 1
ATOM 2175 N N . ASP A 1 263 ? -15.021 -2.402 17.549 1.00 80.56 263 ASP A N 1
ATOM 2176 C CA . ASP A 1 263 ? -14.396 -1.182 18.035 1.00 80.56 263 ASP A CA 1
ATOM 2177 C C . ASP A 1 263 ? -15.463 -0.244 18.617 1.00 80.56 263 ASP A C 1
ATOM 2179 O O . ASP A 1 263 ? -16.249 0.392 17.907 1.00 80.56 263 ASP A O 1
ATOM 2183 N N . VAL A 1 264 ? -15.474 -0.120 19.944 1.00 81.12 264 VAL A N 1
ATOM 2184 C CA . VAL A 1 264 ? -16.367 0.802 20.655 1.00 81.12 264 VAL A CA 1
ATOM 2185 C C . VAL A 1 264 ? -15.803 2.222 20.582 1.00 81.12 264 VAL A C 1
ATOM 2187 O O . VAL A 1 264 ? -14.765 2.538 21.175 1.00 81.12 264 VAL A O 1
ATOM 2190 N N . LYS A 1 265 ? -16.481 3.129 19.868 1.00 68.94 265 LYS A N 1
ATOM 2191 C CA . LYS A 1 265 ? -16.052 4.534 19.806 1.00 68.94 265 LYS A CA 1
ATOM 2192 C C . LYS A 1 265 ? -16.414 5.248 21.120 1.00 68.94 265 LYS A C 1
ATOM 2194 O O . LYS A 1 265 ? -17.576 5.494 21.400 1.00 68.94 265 LYS A O 1
ATOM 2199 N N . LEU A 1 266 ? -15.376 5.554 21.911 1.00 57.47 266 LEU A N 1
ATOM 2200 C CA . LEU A 1 266 ? -15.333 6.281 23.199 1.00 57.47 266 LEU A CA 1
ATOM 2201 C C . LEU A 1 266 ? -16.604 7.040 23.645 1.00 57.47 266 LEU A C 1
ATOM 2203 O O . LEU A 1 266 ? -17.052 7.952 22.952 1.00 57.47 266 LEU A O 1
ATOM 2207 N N . GLY A 1 267 ? -16.998 6.827 24.911 1.00 54.88 267 GLY A N 1
ATOM 2208 C CA . GLY A 1 267 ? -17.699 7.833 25.727 1.00 54.88 267 GLY A CA 1
ATOM 2209 C C . GLY A 1 267 ? -19.024 7.421 26.371 1.00 54.88 267 GLY A C 1
ATOM 2210 O O . GLY A 1 267 ? -19.635 8.258 27.028 1.00 54.88 267 GLY A O 1
ATOM 2211 N N . GLN A 1 268 ? -19.483 6.180 26.199 1.00 59.44 268 GLN A N 1
ATOM 2212 C CA . GLN A 1 268 ? -20.792 5.741 26.693 1.00 59.44 268 GLN A CA 1
ATOM 2213 C C . GLN A 1 268 ? -20.662 4.388 27.399 1.00 59.44 268 GLN A C 1
ATOM 2215 O O . GLN A 1 268 ? -20.557 3.358 26.741 1.00 59.44 268 GLN A O 1
ATOM 2220 N N . GLU A 1 269 ? -20.672 4.389 28.736 1.00 63.38 269 GLU A N 1
ATOM 2221 C CA . GLU A 1 269 ? -20.688 3.161 29.557 1.00 63.38 269 GLU A CA 1
ATOM 2222 C C . GLU A 1 269 ? -21.827 2.216 29.131 1.00 63.38 269 GLU A C 1
ATOM 2224 O O . GLU A 1 269 ? -21.663 1.000 29.089 1.00 63.38 269 GLU A O 1
ATOM 2229 N N . GLU A 1 270 ? -22.953 2.784 28.701 1.00 65.06 270 GLU A N 1
ATOM 2230 C CA . GLU A 1 270 ? -24.122 2.056 28.207 1.00 65.06 270 GLU A CA 1
ATOM 2231 C C . GLU A 1 270 ? -23.853 1.267 26.911 1.00 65.06 270 GLU A C 1
ATOM 2233 O O . GLU A 1 270 ? -24.349 0.155 26.754 1.00 65.06 270 GLU A O 1
ATOM 2238 N N . LEU A 1 271 ? -22.989 1.773 26.023 1.00 66.88 271 LEU A N 1
ATOM 2239 C CA . LEU A 1 271 ? -22.595 1.077 24.792 1.00 66.88 271 LEU A CA 1
ATOM 2240 C C . LEU A 1 271 ? -21.709 -0.146 25.091 1.00 66.88 271 LEU A C 1
ATOM 2242 O O . LEU A 1 271 ? -21.806 -1.171 24.416 1.00 66.88 271 LEU A O 1
ATOM 2246 N N . VAL A 1 272 ? -20.875 -0.069 26.130 1.00 60.47 272 VAL A N 1
ATOM 2247 C CA . VAL A 1 272 ? -20.055 -1.203 26.593 1.00 60.47 272 VAL A CA 1
ATOM 2248 C C . VAL A 1 272 ? -20.945 -2.299 27.186 1.00 60.47 272 VAL A C 1
ATOM 2250 O O . VAL A 1 272 ? -20.797 -3.469 26.840 1.00 60.47 272 VAL A O 1
ATOM 2253 N N . LEU A 1 273 ? -21.934 -1.919 28.002 1.00 60.25 273 LEU A N 1
ATOM 2254 C CA . LEU A 1 273 ? -22.897 -2.863 28.582 1.00 60.25 273 LEU A CA 1
ATOM 2255 C C . LEU A 1 273 ? -23.725 -3.583 27.507 1.00 60.25 273 LEU A C 1
ATOM 2257 O O . LEU A 1 273 ? -23.931 -4.792 27.591 1.00 60.25 273 LEU A O 1
ATOM 2261 N N . GLN A 1 274 ? -24.179 -2.859 26.481 1.00 62.31 274 GLN A N 1
ATOM 2262 C CA . GLN A 1 274 ? -25.015 -3.424 25.416 1.00 62.31 274 GLN A CA 1
ATOM 2263 C C . GLN A 1 274 ? -24.247 -4.282 24.402 1.00 62.31 274 GLN A C 1
ATOM 2265 O O . GLN A 1 274 ? -24.836 -5.160 23.775 1.00 62.31 274 GLN A O 1
ATOM 2270 N N . THR A 1 275 ? -22.942 -4.058 24.235 1.00 57.50 275 THR A N 1
ATOM 2271 C CA . THR A 1 275 ? -22.095 -4.877 23.348 1.00 57.50 275 THR A CA 1
ATOM 2272 C C . THR A 1 275 ? -21.645 -6.187 23.997 1.00 57.50 275 THR A C 1
ATOM 2274 O O . THR A 1 275 ? -21.089 -7.041 23.311 1.00 57.50 275 THR A O 1
ATOM 2277 N N . GLY A 1 276 ? -21.907 -6.378 25.298 1.00 53.09 276 GLY A N 1
ATOM 2278 C CA . GLY A 1 276 ? -21.543 -7.594 26.029 1.00 53.09 276 GLY A CA 1
ATOM 2279 C C . GLY A 1 276 ? -20.038 -7.752 26.260 1.00 53.09 276 GLY A C 1
ATOM 2280 O O . GLY A 1 276 ? -19.593 -8.839 26.621 1.00 53.09 276 GLY A O 1
ATOM 2281 N N . ILE A 1 277 ? -19.254 -6.685 26.064 1.00 47.91 277 ILE A N 1
ATOM 2282 C CA . ILE A 1 277 ? -17.809 -6.666 26.306 1.00 47.91 277 ILE A CA 1
ATOM 2283 C C . ILE A 1 277 ? -17.594 -6.470 27.814 1.00 47.91 277 ILE A C 1
ATOM 2285 O O . ILE A 1 277 ? -17.312 -5.371 28.285 1.00 47.91 277 ILE A O 1
ATOM 2289 N N . TYR A 1 278 ? -17.797 -7.537 28.586 1.00 34.12 278 TYR A N 1
ATOM 2290 C CA . TYR A 1 278 ? -17.309 -7.620 29.959 1.00 34.12 278 TYR A CA 1
ATOM 2291 C C . TYR A 1 278 ? -15.870 -8.147 29.928 1.00 34.12 278 TYR A C 1
ATOM 2293 O O . TYR A 1 278 ? -15.621 -9.250 29.443 1.00 34.12 278 TYR A O 1
ATOM 2301 N N . GLU A 1 279 ? -14.928 -7.339 30.416 1.00 30.91 279 GLU A N 1
ATOM 2302 C CA . GLU A 1 279 ? -13.631 -7.837 30.877 1.00 30.91 279 GLU A CA 1
ATOM 2303 C C . GLU A 1 279 ? -13.867 -8.606 32.189 1.00 30.91 279 GLU A C 1
ATOM 2305 O O . GLU A 1 279 ? -14.223 -7.992 33.197 1.00 30.91 279 GLU A O 1
ATOM 2310 N N . ASP A 1 280 ? -13.683 -9.928 32.155 1.00 29.83 280 ASP A N 1
ATOM 2311 C CA . ASP A 1 280 ? -13.244 -10.723 33.313 1.00 29.83 280 ASP A CA 1
ATOM 2312 C C . ASP A 1 280 ? -11.723 -10.940 33.219 1.00 29.83 280 ASP A C 1
ATOM 2314 O O . ASP A 1 280 ? -11.235 -11.260 32.105 1.00 29.83 280 ASP A O 1
#

Organism: NCBI:txid447962

=== Feature glossary ===
Key to the feature types in this record:

Secondary structure (8-state, DSSP). Secondary structure is the local, repeating backbone conformation. DSSP classifies it into eight states by reading the hydrogen-bond network: three helix types (H, G, I), two β types (E, B), two non-regular types (T, S), and unstructured coil (-).

Backbone torsions (φ/ψ). Backbone dihedral angles. Every residue except chain termini has a φ (preceding-C → N → Cα → C) and a ψ (N → Cα → C → next-N). They are reported in degrees following the IUPAC sign convention. Secondary structure is essentially a statement about which (φ, ψ) basin each residue occupies.

Predicted aligned error. Predicted Aligned Error (PAE) is an AlphaFold confidence matrix: entry (i, j) is the expected error in the position of residue j, in ångströms, when the prediction is superimposed on the true structure at residue i. Low PAE within a block of residues means that block is internally rigid and well-predicted; high PAE between two blocks means their relative placement is uncertain even if each block individually is confident.

B-factor. B-factor (Debye–Waller factor) reflects atomic displacement in the crystal lattice. It is an experimental observable (units Å²), not a prediction; low values mean the atom is pinned down, high values mean it moves or is heterogeneous across the crystal.

Secondary structure (3-state, P-SEA). Three-state secondary structure (P-SEA) collapses the eight DSSP classes into helix (a), strand (b), and coil (c). P-SEA assigns these from Cα geometry alone — distances and angles — without requiring backbone oxygens, so it works on any Cα trace.

Sequence. Primary structure: the covalent order of the twenty standard amino acids along the backbone. Two proteins with the same sequence will (almost always) fold to the same structure; two with 30% identity often share a fold but not the details.

pLDDT. pLDDT is the predicted lDDT-Cα score: AlphaFold's confidence that the local environment of each residue (all inter-atomic distances within 15 Å) is correctly placed. It is a per-residue number between 0 and 100, with higher meaning more reliable.

InterPro / GO / CATH / organism. Functional annotations link the protein to curated databases. InterPro entries identify conserved domains and families by matching the sequence against member-database signatures (Pfam, PROSITE, CDD, …). Gene Ontology (GO) terms describe molecular function, biological process, and cellular component in a controlled vocabulary. CATH places the structure in a hierarchical fold classification (Class/Architecture/Topology/Homologous-superfamily). The organism is the source species.

Contact-map, Ramachandran, and PAE plots. Three diagnostic plots accompany the record. The Cα contact map visualizes the tertiary structure as a 2D adjacency matrix (8 Å cutoff, sequence-local contacts suppressed). The Ramachandran plot shows the distribution of backbone (φ, ψ) torsions, with points in the α and β basins reflecting secondary structure content. The PAE plot shows AlphaFold's inter-residue confidence as a color matrix.

mmCIF coordinates. The mmCIF table is the protein's shape written out atom by atom. For each backbone N, Cα, C, and carbonyl O, it records an (x, y, z) coordinate triple in Å plus the residue type, chain letter, and residue number.

Radius of gyration, Cα contacts, bounding box. Three whole-structure scalars: the radius of gyration (RMS distance of Cα from centroid, in Å), the count of Cα–Cα contacts (pairs closer than 8 Å and separated by more than four residues in sequence — i.e. tertiary, not local, contacts), and the bounding-box dimensions. Together they distinguish compact globular folds from extended fibres or disordered chains.

Foldseek 3Di. The Foldseek 3Di string encodes local tertiary geometry as a 20-letter alphabet — one character per residue — derived from the relative positions of nearby Cα atoms. Unlike the amino-acid sequence, 3Di is a direct function of the 3D structure, so two proteins with the same fold have similar 3Di strings even at low sequence identity.

Rendered structure images. Six rendered views show the 3D structure from the faces of a cube — i.e. along ±x, ±y, ±z. Rendering representation is drawn randomly per protein from cartoon (secondary-structure ribbons), sticks (backbone bonds), or molecular surface; coloring is either N→C rainbow (blue at the N-terminus through red at the C-terminus) or one color per chain.

Nearest PDB structures. The Foldseek neighbor list gives the closest experimentally determined structures in the PDB, ranked by structural alignment. TM-score near 1 means near-identical fold; near 0.3 means only rough topology match. This is how one finds what a novel AlphaFold prediction most resembles in the solved-structure universe.

Solvent-accessible surface area. SASA measures how much of the protein is reachable by solvent. It is computed by rolling a water-sized probe over the atomic surface and summing the exposed area (Å²). Per-residue SASA distinguishes core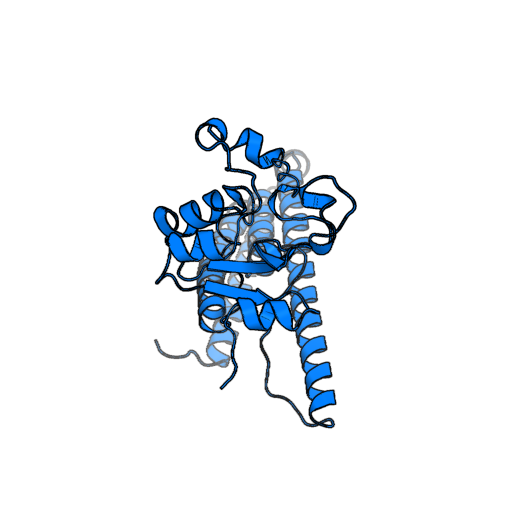 (buried, low SASA) from surface (exposed, high SASA) residues; total SASA is a whole-molecule size measure.